Protein AF-A0A388NXQ0-F1 (afdb_monomer)

Foldseek 3Di:
DVVVVVVCVVCVVVVVLVVLLVLVVLLVVLQVLLVVLQVVVCVVPVASAQPPPLDFAQDQSSQVSSCVVRVQAREGTQQDFAPESRYKAKTFAWAAAPVQDTPGRFKIKIWHQTPSLKIKIKMAGADHQDRHGPDHRLAQEAFPPPVPDPDTDRDPSVPSHGMKIAMFHQFDPDPPTDRLRHSVLLRSCRGNNNAPPSDPPDGSRYQGNNGIHRDDDRPPDPPDPDDD

Radius of gyration: 18.79 Å; Cα contacts (8 Å, |Δi|>4): 469; chains: 1; bounding box: 68×41×39 Å

pLDDT: mean 74.46, std 18.29, range [26.94, 95.81]

Secondary structure (DSSP, 8-state):
-HHHHHHHHHHHHHHHHHHHHHHHHHHHHHHHHHHHHHHHHHHHHSSSS-TTT---BS-HHHHHHHHHH-TTSEEEETTSPP-STTEEEEEEE--B-TT--B--S-EEEEEEE-TTSEEEEEEEESS-SBSSTTPPPS--PPP---TT-S------TT--SEEEEEEEEPPP--TT--TTS-HHHHHHH-SHHHHT---SSS-TTS--GGG-BSSPPPSS----S---

Solvent-accessible surface area (backbone atoms only — not comparable to full-atom values): 12284 Å² total; per-residue (Å²): 114,72,69,60,55,56,55,48,64,67,44,49,66,56,53,54,52,54,49,38,44,50,31,43,49,46,11,52,48,40,44,53,48,54,50,51,26,46,52,51,48,22,73,75,69,77,33,47,37,17,96,86,76,66,47,54,36,76,36,57,60,35,20,56,55,37,30,74,69,37,73,90,37,47,49,30,27,4,83,42,47,13,85,32,31,48,27,33,2,28,26,19,32,47,16,16,42,97,85,58,46,80,69,46,24,28,26,40,32,34,13,15,18,14,86,62,56,35,25,37,38,40,40,37,22,75,50,47,48,16,75,45,77,90,50,66,56,45,58,41,69,36,80,76,84,56,96,83,59,100,74,77,81,76,77,53,92,86,59,54,46,47,61,35,24,34,70,45,63,42,40,56,90,50,102,88,43,65,61,75,28,37,54,68,50,36,45,66,36,19,13,15,48,68,67,65,63,61,62,92,82,83,63,78,53,54,71,52,33,58,56,22,29,84,52,86,75,75,84,74,79,72,74,72,95,76,86,133

Mean predicted aligned error: 10.76 Å

Nearest PDB structures (foldseek):
  3lx9-assembly1_B  TM=7.097E-01  e=4.920E+00  Homo sapiens
  7aju-assembly1_EK  TM=3.240E-01  e=2.300E+00  Saccharomyces cerevisiae S288C
  5c0w-assembly1_J  TM=3.240E-01  e=2.300E+00  Saccharomyces cerevisiae S288C
  8tie-assembly1_o  TM=4.515E-01  e=3.157E+00  Saccharomyces cerevisiae
  2qkd-assembly1_A  TM=4.408E-01  e=5.951E+00  Mus musculus

Sequence (228 aa):
MLVVGILASVAVPSFLGSRNNAYDKEAQNSINLAMKAALQSYQNQGDFSDASSAQCGDSSALAADLQKLEPNVDMVAAATASTSSRVVSVTAKQTWNSNNELLGCQAFFATALSSSGSCWVARFTVEGKFFNAGSTAPIVMAPALNTQNVAITTWTLLQANGAAFAQIRARSNAADADNTQSLAGTQAACNARNQSTGVVASSQYYAAPSEFYSSWRDASGAAGGAGN

Structure (mmCIF, N/CA/C/O backbone):
data_AF-A0A388NXQ0-F1
#
_entry.id   AF-A0A388NXQ0-F1
#
loop_
_atom_site.group_PDB
_atom_site.id
_atom_site.type_symbol
_atom_site.label_atom_id
_atom_site.label_alt_id
_atom_site.label_comp_id
_atom_site.label_asym_id
_atom_site.label_entity_id
_atom_site.label_seq_id
_atom_site.pdbx_PDB_ins_code
_atom_site.Cartn_x
_atom_site.Cartn_y
_atom_site.Cartn_z
_atom_site.occupancy
_atom_site.B_iso_or_equiv
_atom_site.auth_seq_id
_atom_site.auth_comp_id
_atom_site.auth_asym_id
_atom_site.auth_atom_id
_atom_site.pdbx_PDB_model_num
ATOM 1 N N . MET A 1 1 ? -47.876 -3.474 12.777 1.00 56.66 1 MET A N 1
ATOM 2 C CA . MET A 1 1 ? -46.712 -4.381 12.915 1.00 56.66 1 MET A CA 1
ATOM 3 C C . MET A 1 1 ? -46.348 -5.100 11.608 1.00 56.66 1 MET A C 1
ATOM 5 O O . MET A 1 1 ? -45.164 -5.207 11.338 1.00 56.66 1 MET A O 1
ATOM 9 N N . LEU A 1 2 ? -47.302 -5.494 10.744 1.00 59.91 2 LEU A N 1
ATOM 10 C CA . LEU A 1 2 ? -47.009 -6.151 9.449 1.00 59.91 2 LEU A CA 1
ATOM 11 C C . LEU A 1 2 ? -46.220 -5.268 8.452 1.00 59.91 2 LEU A C 1
ATOM 13 O O . LEU A 1 2 ? -45.226 -5.700 7.881 1.00 59.91 2 LEU A O 1
ATOM 17 N N . VAL A 1 3 ? -46.626 -4.003 8.288 1.00 60.06 3 VAL A N 1
ATOM 18 C CA . VAL A 1 3 ? -46.024 -3.069 7.310 1.00 60.06 3 VAL A CA 1
ATOM 19 C C . VAL A 1 3 ? -44.575 -2.699 7.664 1.00 60.06 3 VAL A C 1
ATOM 21 O O . VAL A 1 3 ? -43.727 -2.597 6.784 1.00 60.06 3 VAL A O 1
ATOM 24 N N . VAL A 1 4 ? -44.259 -2.571 8.957 1.00 68.25 4 VAL A N 1
ATOM 25 C CA . VAL A 1 4 ? -42.896 -2.266 9.433 1.00 68.25 4 VAL A CA 1
ATOM 26 C C . VAL A 1 4 ? -41.941 -3.441 9.182 1.00 68.25 4 VAL A C 1
ATOM 28 O O . VAL A 1 4 ? -40.793 -3.221 8.809 1.00 68.25 4 VAL A O 1
ATOM 31 N N . GLY A 1 5 ? -42.416 -4.687 9.309 1.00 64.88 5 GLY A N 1
ATOM 32 C CA . GLY A 1 5 ? -41.610 -5.882 9.027 1.00 64.88 5 GLY A CA 1
ATOM 33 C C . GLY A 1 5 ? -41.234 -6.037 7.548 1.00 64.88 5 GLY A C 1
ATOM 34 O O . GLY A 1 5 ? -40.112 -6.436 7.236 1.00 64.88 5 GLY A O 1
ATOM 35 N N . ILE A 1 6 ? -42.133 -5.663 6.630 1.00 67.88 6 ILE A N 1
ATOM 36 C CA . ILE A 1 6 ? -41.879 -5.706 5.178 1.00 67.88 6 ILE A CA 1
ATOM 37 C C . ILE A 1 6 ? -40.889 -4.603 4.764 1.00 67.88 6 ILE A C 1
ATOM 39 O O . ILE A 1 6 ? -39.972 -4.843 3.984 1.00 67.88 6 ILE A O 1
ATOM 43 N N . LEU A 1 7 ? -41.007 -3.404 5.341 1.00 61.75 7 LEU A N 1
ATOM 44 C CA . LEU A 1 7 ? -40.064 -2.309 5.081 1.00 61.75 7 LEU A CA 1
ATOM 45 C C . LEU A 1 7 ? -38.660 -2.610 5.630 1.00 61.75 7 LEU A C 1
ATOM 47 O O . LEU A 1 7 ? -37.665 -2.332 4.963 1.00 61.75 7 LEU A O 1
ATOM 51 N N . ALA A 1 8 ? -38.564 -3.230 6.811 1.00 61.69 8 ALA A N 1
ATOM 52 C CA . ALA A 1 8 ? -37.281 -3.633 7.383 1.00 61.69 8 ALA A CA 1
ATOM 53 C C . ALA A 1 8 ? -36.591 -4.728 6.549 1.00 61.69 8 ALA A C 1
ATOM 55 O O . ALA A 1 8 ? -35.383 -4.666 6.336 1.00 61.69 8 ALA A O 1
ATOM 56 N N . SER A 1 9 ? -37.340 -5.700 6.023 1.00 61.47 9 SER A N 1
ATOM 57 C CA . SER A 1 9 ? -36.764 -6.827 5.270 1.00 61.47 9 SER A CA 1
ATOM 58 C C . SER A 1 9 ? -36.176 -6.427 3.912 1.00 61.47 9 SER A C 1
ATOM 60 O O . SER A 1 9 ? -35.156 -6.987 3.516 1.00 61.47 9 SER A O 1
ATOM 62 N N . VAL A 1 10 ? -36.734 -5.420 3.233 1.00 63.00 10 VAL A N 1
ATOM 63 C CA . VAL A 1 10 ? -36.172 -4.896 1.969 1.00 63.00 10 VAL A CA 1
ATOM 64 C C . VAL A 1 10 ? -35.000 -3.936 2.215 1.00 63.00 10 VAL A C 1
ATOM 66 O O . VAL A 1 10 ? -34.064 -3.866 1.418 1.00 63.00 10 VAL A O 1
ATOM 69 N N . ALA A 1 11 ? -35.014 -3.205 3.332 1.00 60.31 11 ALA A N 1
ATOM 70 C CA . ALA A 1 11 ? -33.994 -2.200 3.614 1.00 60.31 11 ALA A CA 1
ATOM 71 C C . ALA A 1 11 ? -32.711 -2.777 4.248 1.00 60.31 11 ALA A C 1
ATOM 73 O O . ALA A 1 11 ? -31.629 -2.240 4.013 1.00 60.31 11 ALA A O 1
ATOM 74 N N . VAL A 1 12 ? -32.789 -3.876 5.013 1.00 61.62 12 VAL A N 1
ATOM 75 C CA . VAL A 1 12 ? -31.629 -4.480 5.709 1.00 61.62 12 VAL A CA 1
ATOM 76 C C . VAL A 1 12 ? -30.457 -4.824 4.773 1.00 61.62 12 VAL A C 1
ATOM 78 O O . VAL A 1 12 ? -29.331 -4.436 5.099 1.00 61.62 12 VAL A O 1
ATOM 81 N N . PRO A 1 13 ? -30.658 -5.462 3.601 1.00 61.12 13 PRO A N 1
ATOM 82 C CA . PRO A 1 13 ? -29.554 -5.729 2.675 1.00 61.12 13 PRO A CA 1
ATOM 83 C C . PRO A 1 13 ? -28.866 -4.446 2.185 1.00 61.12 13 PRO A C 1
ATOM 85 O O . PRO A 1 13 ? -27.639 -4.392 2.085 1.00 61.12 13 PRO A O 1
ATOM 88 N N . SER A 1 14 ? -29.645 -3.384 1.955 1.00 64.44 14 SER A N 1
ATOM 89 C CA . SER A 1 14 ? -29.135 -2.084 1.501 1.00 64.44 14 SER A CA 1
ATOM 90 C C . SER A 1 14 ? -28.318 -1.375 2.588 1.00 64.44 14 SER A C 1
ATOM 92 O O . SER A 1 14 ? -27.252 -0.826 2.306 1.00 64.44 14 SER A O 1
ATOM 94 N N . PHE A 1 15 ? -28.762 -1.439 3.849 1.00 63.34 15 PHE A N 1
ATOM 95 C CA . PHE A 1 15 ? -28.018 -0.885 4.985 1.00 63.34 15 PHE A CA 1
ATOM 96 C C . PHE A 1 15 ? -26.690 -1.609 5.225 1.00 63.34 15 PHE A C 1
ATOM 98 O O . PHE A 1 15 ? -25.679 -0.958 5.489 1.00 63.34 15 PHE A O 1
ATOM 105 N N . LEU A 1 16 ? -26.663 -2.940 5.097 1.00 69.56 16 LEU A N 1
ATOM 106 C CA . LEU A 1 16 ? -25.435 -3.725 5.253 1.00 69.56 16 LEU A CA 1
ATOM 107 C C . LEU A 1 16 ? -24.413 -3.414 4.151 1.00 69.56 16 LEU A C 1
ATOM 109 O O . LEU A 1 16 ? -23.237 -3.207 4.456 1.00 69.56 16 LEU A O 1
ATOM 113 N N . GLY A 1 17 ? -24.859 -3.296 2.897 1.00 72.56 17 GLY A N 1
ATOM 114 C CA . GLY A 1 17 ? -23.999 -2.880 1.786 1.00 72.56 17 GLY A CA 1
ATOM 115 C C . GLY A 1 17 ? -23.438 -1.467 1.974 1.00 72.56 17 GLY A C 1
ATOM 116 O O . GLY A 1 17 ? -22.229 -1.260 1.880 1.00 72.56 17 GLY A O 1
ATOM 117 N N . SER A 1 18 ? -24.292 -0.497 2.326 1.00 74.75 18 SER A N 1
ATOM 118 C CA . SER A 1 18 ? -23.862 0.885 2.585 1.00 74.75 18 SER A CA 1
ATOM 119 C C . SER A 1 18 ? -22.854 0.981 3.731 1.00 74.75 18 SER A C 1
ATOM 121 O O . SER A 1 18 ? -21.932 1.794 3.670 1.00 74.75 18 SER A O 1
ATOM 123 N N . ARG A 1 19 ? -23.017 0.165 4.776 1.00 77.62 19 ARG A N 1
ATOM 124 C CA . ARG A 1 19 ? -22.119 0.158 5.933 1.00 77.62 19 ARG A CA 1
ATOM 125 C C . ARG A 1 19 ? -20.738 -0.384 5.572 1.00 77.62 19 ARG A C 1
ATOM 127 O O . ARG A 1 19 ? -19.738 0.240 5.910 1.00 77.62 19 ARG A O 1
ATOM 134 N N . ASN A 1 20 ? -20.680 -1.495 4.842 1.00 81.44 20 ASN A N 1
ATOM 135 C CA . ASN A 1 20 ? -19.407 -2.071 4.407 1.00 81.44 20 ASN A CA 1
ATOM 136 C C . ASN A 1 20 ? -18.660 -1.126 3.455 1.00 81.44 20 ASN A C 1
ATOM 138 O O . ASN A 1 20 ? -17.461 -0.922 3.622 1.00 81.44 20 ASN A O 1
ATOM 142 N N . ASN A 1 21 ? -19.379 -0.453 2.551 1.00 82.00 21 ASN A N 1
ATOM 143 C CA . ASN A 1 21 ? -18.792 0.568 1.680 1.00 82.00 21 ASN A CA 1
ATOM 144 C C . ASN A 1 21 ? -18.223 1.757 2.472 1.00 82.00 21 ASN A C 1
ATOM 146 O O . ASN A 1 21 ? -17.191 2.306 2.094 1.00 82.00 21 ASN A O 1
ATOM 150 N N . ALA A 1 22 ? -18.878 2.167 3.562 1.00 82.75 22 ALA A N 1
ATOM 151 C CA . ALA A 1 22 ? -18.369 3.230 4.426 1.00 82.75 22 ALA A CA 1
ATOM 152 C C . ALA A 1 22 ? -17.075 2.808 5.142 1.00 82.75 22 ALA A C 1
ATOM 154 O O . ALA A 1 22 ? -16.114 3.575 5.153 1.00 82.75 22 ALA A O 1
ATOM 155 N N . TYR A 1 23 ? -17.015 1.578 5.665 1.00 87.00 23 TYR A N 1
ATOM 156 C CA . TYR A 1 23 ? -15.796 1.037 6.275 1.00 87.00 23 TYR A CA 1
ATOM 157 C C . TYR A 1 23 ? -14.645 0.906 5.277 1.00 87.00 23 TYR A C 1
ATOM 159 O O . TYR A 1 23 ? -13.486 1.125 5.628 1.00 87.00 23 TYR A O 1
ATOM 167 N N . ASP A 1 24 ? -14.934 0.530 4.033 1.00 87.06 24 ASP A N 1
ATOM 168 C CA . ASP A 1 24 ? -13.922 0.452 2.980 1.00 87.06 24 ASP A CA 1
ATOM 169 C C . ASP A 1 24 ? -13.383 1.845 2.628 1.00 87.06 24 ASP A C 1
ATOM 171 O O . ASP A 1 24 ? -12.171 2.035 2.546 1.00 87.06 24 ASP A O 1
ATOM 175 N N . LYS A 1 25 ? -14.259 2.851 2.513 1.00 88.88 25 LYS A N 1
ATOM 176 C CA . LYS A 1 25 ? -13.853 4.244 2.257 1.00 88.88 25 LYS A CA 1
ATOM 177 C C . LYS A 1 25 ? -13.020 4.836 3.388 1.00 88.88 25 LYS A C 1
ATOM 179 O O . LYS A 1 25 ? -12.114 5.621 3.124 1.00 88.88 25 LYS A O 1
ATOM 184 N N . GLU A 1 26 ? -13.296 4.454 4.631 1.00 90.44 26 GLU A N 1
ATOM 185 C CA . GLU A 1 26 ? -12.485 4.867 5.776 1.00 90.44 26 GLU A CA 1
ATOM 186 C C . GLU A 1 26 ? -11.045 4.340 5.666 1.00 90.44 26 GLU A C 1
ATOM 188 O O . GLU A 1 26 ? -10.101 5.120 5.797 1.00 90.44 26 GLU A O 1
ATOM 193 N N . ALA A 1 27 ? -10.873 3.051 5.349 1.00 90.69 27 ALA A N 1
ATOM 194 C CA . ALA A 1 27 ? -9.557 2.438 5.151 1.00 90.69 27 ALA A CA 1
ATOM 195 C C . ALA A 1 27 ? -8.825 2.999 3.915 1.00 90.69 27 ALA A C 1
ATOM 197 O O . ALA A 1 27 ? -7.620 3.226 3.941 1.00 90.69 27 ALA A O 1
ATOM 198 N N . GLN A 1 28 ? -9.540 3.290 2.827 1.00 91.50 28 GLN A N 1
ATOM 199 C CA . GLN A 1 28 ? -8.944 3.964 1.668 1.00 91.50 28 GLN A CA 1
ATOM 200 C C . GLN A 1 28 ? -8.478 5.383 2.020 1.00 91.50 28 GLN A C 1
ATOM 202 O O . GLN A 1 28 ? -7.419 5.825 1.575 1.00 91.50 28 GLN A O 1
ATOM 207 N N . ASN A 1 29 ? -9.249 6.111 2.835 1.00 92.94 29 ASN A N 1
ATOM 208 C CA . ASN A 1 29 ? -8.888 7.457 3.262 1.00 92.94 29 ASN A CA 1
ATOM 209 C C . ASN A 1 29 ? -7.645 7.468 4.162 1.00 92.94 29 ASN A C 1
ATOM 211 O O . ASN A 1 29 ? -6.776 8.312 3.960 1.00 92.94 29 ASN A O 1
ATOM 215 N N . SER A 1 30 ? -7.520 6.533 5.107 1.00 93.88 30 SER A N 1
ATOM 216 C CA . SER A 1 30 ? -6.317 6.436 5.946 1.00 93.88 30 SER A CA 1
ATOM 217 C C . SER A 1 30 ? -5.067 6.122 5.122 1.00 93.88 30 SER A C 1
ATOM 219 O O . SER A 1 30 ? -4.029 6.753 5.320 1.00 93.88 30 SER A O 1
ATOM 221 N N . ILE A 1 31 ? -5.182 5.241 4.124 1.00 93.81 31 ILE A N 1
ATOM 222 C CA . ILE A 1 31 ? -4.099 4.973 3.174 1.00 93.81 31 ILE A CA 1
ATOM 223 C C . ILE A 1 31 ? -3.746 6.234 2.370 1.00 93.81 31 ILE A C 1
ATOM 225 O O . ILE A 1 31 ? -2.568 6.542 2.210 1.00 93.81 31 ILE A O 1
ATOM 229 N N . ASN A 1 32 ? -4.732 7.007 1.901 1.00 93.56 32 ASN A N 1
ATOM 230 C CA . ASN A 1 32 ? -4.464 8.262 1.189 1.00 93.56 32 ASN A CA 1
ATOM 231 C C . ASN A 1 32 ? -3.725 9.286 2.071 1.00 93.56 32 ASN A C 1
ATOM 233 O O . ASN A 1 32 ? -2.872 10.014 1.565 1.00 93.56 32 ASN A O 1
ATOM 237 N N . LEU A 1 33 ? -4.029 9.351 3.373 1.00 94.31 33 LEU A N 1
ATOM 238 C CA . LEU A 1 33 ? -3.282 10.186 4.323 1.00 94.31 33 LEU A CA 1
ATOM 239 C C . LEU A 1 33 ? -1.835 9.695 4.464 1.00 94.31 33 LEU A C 1
ATOM 241 O O . LEU A 1 33 ? -0.910 10.490 4.320 1.00 94.31 33 LEU A O 1
ATOM 245 N N . ALA A 1 34 ? -1.623 8.384 4.612 1.00 93.94 34 ALA A N 1
ATOM 246 C CA . ALA A 1 34 ? -0.280 7.803 4.642 1.00 93.94 34 ALA A CA 1
ATOM 247 C C . ALA A 1 34 ? 0.522 8.083 3.362 1.00 93.94 34 ALA A C 1
ATOM 249 O O . ALA A 1 34 ? 1.706 8.405 3.425 1.00 93.94 34 ALA A O 1
ATOM 250 N N . MET A 1 35 ? -0.123 8.034 2.195 1.00 92.19 35 MET A N 1
ATOM 251 C CA . MET A 1 35 ? 0.515 8.389 0.927 1.00 92.19 35 MET A CA 1
ATOM 252 C C . MET A 1 35 ? 0.897 9.869 0.857 1.00 92.19 35 MET A C 1
ATOM 254 O O . MET A 1 35 ? 1.963 10.195 0.340 1.00 92.19 35 MET A O 1
ATOM 258 N N . LYS A 1 36 ? 0.068 10.776 1.388 1.00 93.44 36 LYS A N 1
ATOM 259 C CA . LYS A 1 36 ? 0.415 12.204 1.470 1.00 93.44 36 LYS A CA 1
ATOM 260 C C . LYS A 1 36 ? 1.622 12.434 2.377 1.00 93.44 36 LYS A C 1
ATOM 262 O O . LYS A 1 36 ? 2.531 13.151 1.966 1.00 93.44 36 LYS A O 1
ATOM 267 N N . ALA A 1 37 ? 1.670 11.782 3.542 1.00 93.12 37 ALA A N 1
ATOM 268 C CA . ALA A 1 37 ? 2.837 11.814 4.426 1.00 93.12 37 ALA A CA 1
ATOM 269 C C . ALA A 1 37 ? 4.098 11.312 3.710 1.00 93.12 37 ALA A C 1
ATOM 271 O O . ALA A 1 37 ? 5.144 11.955 3.752 1.00 93.12 37 ALA A O 1
ATOM 272 N N . ALA A 1 38 ? 3.993 10.187 2.998 1.00 91.50 38 ALA A N 1
ATOM 273 C CA . ALA A 1 38 ? 5.113 9.618 2.257 1.00 91.50 38 ALA A CA 1
ATOM 274 C C . ALA A 1 38 ? 5.611 10.556 1.149 1.00 91.50 38 ALA A C 1
ATOM 276 O O . ALA A 1 38 ? 6.815 10.730 0.991 1.00 91.50 38 ALA A O 1
ATOM 277 N N . LEU A 1 39 ? 4.707 11.212 0.417 1.00 90.94 39 LEU A N 1
ATOM 278 C CA . LEU A 1 39 ? 5.067 12.206 -0.598 1.00 90.94 39 LEU A CA 1
ATOM 279 C C . LEU A 1 39 ? 5.732 13.450 -0.000 1.00 90.94 39 LEU A C 1
ATOM 281 O O . LEU A 1 39 ? 6.622 14.019 -0.627 1.00 90.94 39 LEU A O 1
ATOM 285 N N . GLN A 1 40 ? 5.318 13.880 1.191 1.00 91.62 40 GLN A N 1
ATOM 286 C CA . GLN A 1 40 ? 6.001 14.957 1.910 1.00 91.62 40 GLN A CA 1
ATOM 287 C C . GLN A 1 40 ? 7.406 14.525 2.342 1.00 91.62 40 GLN A C 1
ATOM 289 O O . GLN A 1 40 ? 8.357 15.275 2.139 1.00 91.62 40 GLN A O 1
ATOM 294 N N . SER A 1 41 ? 7.559 13.303 2.864 1.00 89.62 41 SER A N 1
ATOM 295 C CA . SER A 1 41 ? 8.875 12.733 3.182 1.00 89.62 41 SER A CA 1
ATOM 296 C C . SER A 1 41 ? 9.783 12.692 1.946 1.00 89.62 41 SER A C 1
ATOM 298 O O . SER A 1 41 ? 10.919 13.161 1.997 1.00 89.62 41 SER A O 1
ATOM 300 N N . TYR A 1 42 ? 9.240 12.256 0.805 1.00 90.00 42 TYR A N 1
ATOM 301 C CA . TYR A 1 42 ? 9.950 12.233 -0.472 1.00 90.00 42 TYR A CA 1
ATOM 302 C C . TYR A 1 42 ? 10.404 13.625 -0.920 1.00 90.00 42 TYR A C 1
ATOM 304 O O . TYR A 1 42 ? 11.530 13.789 -1.372 1.00 90.00 42 TYR A O 1
ATOM 312 N N . GLN A 1 43 ? 9.565 14.653 -0.773 1.00 89.69 43 GLN A N 1
ATOM 313 C CA . GLN A 1 43 ? 9.955 16.029 -1.109 1.00 89.69 43 GLN A CA 1
ATOM 314 C C . GLN A 1 43 ? 11.088 16.558 -0.222 1.00 89.69 43 GLN A C 1
ATOM 316 O O . GLN A 1 43 ? 11.881 17.378 -0.679 1.00 89.69 43 GLN A O 1
ATOM 321 N N . ASN A 1 44 ? 11.177 16.085 1.022 1.00 87.81 44 ASN A N 1
ATOM 322 C CA . ASN A 1 44 ? 12.209 16.517 1.959 1.00 87.81 44 ASN A CA 1
ATOM 32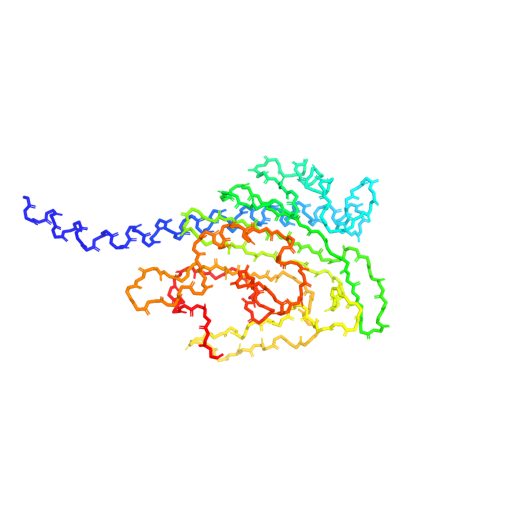3 C C . ASN A 1 44 ? 13.556 15.814 1.728 1.00 87.81 44 ASN A C 1
ATOM 325 O O . ASN A 1 44 ? 14.595 16.418 1.979 1.00 87.81 44 ASN A O 1
ATOM 329 N N . GLN A 1 45 ? 13.544 14.554 1.283 1.00 87.75 45 GLN A N 1
ATOM 330 C CA . GLN A 1 45 ? 14.740 13.698 1.249 1.00 87.75 45 GLN A CA 1
ATOM 331 C C . GLN A 1 45 ? 15.171 13.277 -0.163 1.00 87.75 45 GLN A C 1
ATOM 333 O O . GLN A 1 45 ? 16.326 12.923 -0.376 1.00 87.75 45 GLN A O 1
ATOM 338 N N . GLY A 1 46 ? 14.263 13.335 -1.139 1.00 86.44 46 GLY A N 1
ATOM 339 C CA . GLY A 1 46 ? 14.473 12.843 -2.502 1.00 86.44 46 GLY A CA 1
ATOM 340 C C . GLY A 1 46 ? 14.226 11.340 -2.681 1.00 86.44 46 GLY A C 1
ATOM 341 O O . GLY A 1 46 ? 14.361 10.845 -3.798 1.00 86.44 46 GLY A O 1
ATOM 342 N N . ASP A 1 47 ? 13.858 10.617 -1.618 1.00 90.00 47 ASP A N 1
ATOM 343 C CA . ASP A 1 47 ? 13.461 9.208 -1.655 1.00 90.00 47 ASP A CA 1
ATOM 344 C C . ASP A 1 47 ? 12.467 8.850 -0.523 1.00 90.00 47 ASP A C 1
ATOM 346 O O . ASP A 1 47 ? 12.083 9.695 0.286 1.00 90.00 47 ASP A O 1
ATOM 350 N N . PHE A 1 48 ? 11.997 7.596 -0.482 1.00 89.69 48 PHE A N 1
ATOM 351 C CA . PHE A 1 48 ? 11.111 7.079 0.576 1.00 89.69 48 PHE A CA 1
ATOM 352 C C . PHE A 1 48 ? 11.855 6.406 1.739 1.00 89.69 48 PHE A C 1
ATOM 354 O O . PHE A 1 48 ? 11.244 5.637 2.486 1.00 89.69 48 PHE A O 1
ATOM 361 N N . SER A 1 49 ? 13.163 6.610 1.872 1.00 90.19 49 SER A N 1
ATOM 362 C CA . SER A 1 49 ? 13.930 6.001 2.958 1.00 90.19 49 SER A CA 1
ATOM 363 C C . SER A 1 49 ? 13.538 6.585 4.324 1.00 90.19 49 SER A C 1
ATOM 365 O O . SER A 1 49 ? 12.926 7.656 4.414 1.00 90.19 49 SER A O 1
ATOM 367 N N . ASP A 1 50 ? 13.840 5.873 5.414 1.00 86.56 50 ASP A N 1
ATOM 368 C CA . ASP A 1 50 ? 13.729 6.497 6.737 1.00 86.56 50 ASP A CA 1
ATOM 369 C C . ASP A 1 50 ? 14.810 7.562 6.944 1.00 86.56 50 ASP A C 1
ATOM 371 O O . ASP A 1 50 ? 15.952 7.400 6.509 1.00 86.56 50 ASP A O 1
ATOM 375 N N . ALA A 1 51 ? 14.465 8.625 7.674 1.00 82.19 51 ALA A N 1
ATOM 376 C CA . ALA A 1 51 ? 15.318 9.805 7.780 1.00 82.19 51 ALA A CA 1
ATOM 377 C C . ALA A 1 51 ? 16.575 9.594 8.629 1.00 82.19 51 ALA A C 1
ATOM 379 O O . ALA A 1 51 ? 17.463 10.447 8.660 1.00 82.19 51 ALA A O 1
ATOM 380 N N . SER A 1 52 ? 16.652 8.474 9.349 1.00 82.38 52 SER A N 1
ATOM 381 C CA . SER A 1 52 ? 17.724 8.205 10.306 1.00 82.38 52 SER A CA 1
ATOM 382 C C . SER A 1 52 ? 18.852 7.348 9.738 1.00 82.38 52 SER A C 1
ATOM 384 O O . SER A 1 52 ? 20.014 7.558 10.079 1.00 82.38 52 SER A O 1
ATOM 386 N N . SER A 1 53 ? 18.518 6.382 8.885 1.00 81.06 53 SER A N 1
ATOM 387 C CA . SER A 1 53 ? 19.439 5.353 8.401 1.00 81.06 53 SER A CA 1
ATOM 388 C C . SER A 1 53 ? 19.434 5.202 6.882 1.00 81.06 53 SER A C 1
ATOM 390 O O . SER A 1 53 ? 20.215 4.410 6.355 1.00 81.06 53 SER A O 1
ATOM 392 N N . ALA A 1 54 ? 18.581 5.960 6.182 1.00 82.00 54 ALA A N 1
ATOM 393 C CA . ALA A 1 54 ? 18.370 5.857 4.743 1.00 82.00 54 ALA A CA 1
ATOM 394 C C . ALA A 1 54 ? 18.057 4.414 4.288 1.00 82.00 54 ALA A C 1
ATOM 396 O O . ALA A 1 54 ? 18.411 3.992 3.184 1.00 82.00 54 ALA A O 1
ATOM 397 N N . GLN A 1 55 ? 17.402 3.625 5.149 1.00 82.00 55 GLN A N 1
ATOM 398 C CA . GLN A 1 55 ? 17.093 2.227 4.879 1.00 82.00 55 GLN A CA 1
ATOM 399 C C . GLN A 1 55 ? 15.703 2.088 4.234 1.00 82.00 55 GLN A C 1
ATOM 401 O O . GLN A 1 55 ? 14.728 2.721 4.641 1.00 82.00 55 GLN A O 1
ATOM 406 N N . CYS A 1 56 ? 15.587 1.200 3.239 1.00 83.75 56 CYS A N 1
ATOM 407 C CA . CYS A 1 56 ? 14.292 0.736 2.732 1.00 83.75 56 CYS A CA 1
ATOM 408 C C . CYS A 1 56 ? 13.913 -0.627 3.341 1.00 83.75 56 CYS A C 1
ATOM 410 O O . CYS A 1 56 ? 14.758 -1.414 3.768 1.00 83.75 56 CYS A O 1
ATOM 412 N N . GLY A 1 57 ? 12.628 -0.961 3.286 1.00 82.00 57 GLY A N 1
ATOM 413 C CA . GLY A 1 57 ? 12.072 -2.249 3.682 1.00 82.00 57 GLY A CA 1
ATOM 414 C C . GLY A 1 57 ? 11.342 -2.171 5.015 1.00 82.00 57 GLY A C 1
ATOM 415 O O . GLY A 1 57 ? 10.555 -1.252 5.252 1.00 82.00 57 GLY A O 1
ATOM 416 N N . ASP A 1 58 ? 11.573 -3.154 5.880 1.00 77.50 58 ASP A N 1
ATOM 417 C CA . ASP A 1 58 ? 10.890 -3.275 7.172 1.00 77.50 58 ASP A CA 1
ATOM 418 C C . ASP A 1 58 ? 11.521 -2.357 8.232 1.00 77.50 58 ASP A C 1
ATOM 420 O O . ASP A 1 58 ? 11.950 -2.806 9.293 1.00 77.50 58 ASP A O 1
ATOM 424 N N . SER A 1 59 ? 11.609 -1.062 7.929 1.00 80.31 59 SER A N 1
ATOM 425 C CA . SER A 1 59 ? 12.124 -0.045 8.846 1.00 80.31 59 SER A CA 1
ATOM 426 C C . SER A 1 59 ? 11.008 0.449 9.769 1.00 80.31 59 SER A C 1
ATOM 428 O O . SER A 1 59 ? 9.988 0.968 9.311 1.00 80.31 59 SER A O 1
ATOM 430 N N . SER A 1 60 ? 11.190 0.304 11.085 1.00 85.94 60 SER A N 1
ATOM 431 C CA . SER A 1 60 ? 10.299 0.912 12.083 1.00 85.94 60 SER A CA 1
ATOM 432 C C . SER A 1 60 ? 10.483 2.429 12.182 1.00 85.94 60 SER A C 1
ATOM 434 O O . SER A 1 60 ? 9.545 3.128 12.565 1.00 85.94 60 SER A O 1
ATOM 436 N N . ALA A 1 61 ? 11.659 2.940 11.801 1.00 89.56 61 ALA A N 1
ATOM 437 C CA . ALA A 1 61 ? 11.948 4.369 11.769 1.00 89.56 61 ALA A CA 1
ATOM 438 C C . ALA A 1 61 ? 11.098 5.085 10.711 1.00 89.56 61 ALA A C 1
ATOM 440 O O . ALA A 1 61 ? 10.532 6.134 11.007 1.00 89.56 61 ALA A O 1
ATOM 441 N N . LEU A 1 62 ? 10.890 4.464 9.540 1.00 89.69 62 LEU A N 1
ATOM 442 C CA . LEU A 1 62 ? 10.014 5.014 8.499 1.00 89.69 62 LEU A CA 1
ATOM 443 C C . LEU A 1 62 ? 8.594 5.255 9.027 1.00 89.69 62 LEU A C 1
ATOM 445 O O . LEU A 1 62 ? 8.037 6.332 8.838 1.00 89.69 62 LEU A O 1
ATOM 449 N N . ALA A 1 63 ? 8.009 4.273 9.719 1.00 91.44 63 ALA A N 1
ATOM 450 C CA . ALA A 1 63 ? 6.674 4.424 10.297 1.00 91.44 63 ALA A CA 1
ATOM 451 C C . ALA A 1 63 ? 6.625 5.578 11.315 1.00 91.44 63 ALA A C 1
ATOM 453 O O . ALA A 1 63 ? 5.702 6.387 11.277 1.00 91.44 63 ALA A O 1
ATOM 454 N N . ALA A 1 64 ? 7.645 5.706 12.170 1.00 91.81 64 ALA A N 1
ATOM 455 C CA . ALA A 1 64 ? 7.736 6.794 13.142 1.00 91.81 64 ALA A CA 1
ATOM 456 C C . ALA A 1 64 ? 7.902 8.177 12.487 1.00 91.81 64 ALA A C 1
ATOM 458 O O . ALA A 1 64 ? 7.353 9.160 12.984 1.00 91.81 64 ALA A O 1
ATOM 459 N N . ASP A 1 65 ? 8.636 8.274 11.379 1.00 91.12 65 ASP A N 1
ATOM 460 C CA . ASP A 1 65 ? 8.808 9.530 10.647 1.00 91.12 65 ASP A CA 1
ATOM 461 C C . ASP A 1 65 ? 7.516 9.953 9.943 1.00 91.12 65 ASP A C 1
ATOM 463 O O . ASP A 1 65 ? 7.114 11.113 10.039 1.00 91.12 65 ASP A O 1
ATOM 467 N N . LEU A 1 66 ? 6.801 9.006 9.332 1.00 92.00 66 LEU A N 1
ATOM 468 C CA . LEU A 1 66 ? 5.489 9.271 8.740 1.00 92.00 66 LEU A CA 1
ATOM 469 C C . LEU A 1 66 ? 4.436 9.628 9.796 1.00 92.00 66 LEU A C 1
ATOM 471 O O . LEU A 1 66 ? 3.603 10.498 9.546 1.00 92.00 66 LEU A O 1
ATOM 475 N N . GLN A 1 67 ? 4.510 9.035 10.991 1.00 94.38 67 GLN A N 1
ATOM 476 C CA . GLN A 1 67 ? 3.627 9.369 12.113 1.00 94.38 67 GLN A CA 1
ATOM 477 C C . GLN A 1 67 ? 3.751 10.840 12.542 1.00 94.38 67 GLN A C 1
ATOM 479 O O . GLN A 1 67 ? 2.765 11.449 12.955 1.00 94.38 67 GLN A O 1
ATOM 484 N N . LYS A 1 68 ? 4.953 11.428 12.451 1.00 92.25 68 LYS A N 1
ATOM 485 C CA . LYS A 1 68 ? 5.172 12.851 12.771 1.00 92.25 68 LYS A CA 1
ATOM 486 C C . LYS A 1 68 ? 4.510 13.776 11.748 1.00 92.25 68 LYS A C 1
ATOM 488 O O . LYS A 1 68 ? 4.108 14.877 12.111 1.00 92.25 68 LYS A O 1
ATOM 493 N N . LEU A 1 69 ? 4.429 13.343 10.489 1.00 92.44 69 LEU A N 1
ATOM 494 C CA . LEU A 1 69 ? 3.822 14.109 9.399 1.00 92.44 69 LEU A CA 1
ATOM 495 C C . LEU A 1 69 ? 2.292 13.996 9.409 1.00 92.44 69 LEU A C 1
ATOM 497 O O . LEU A 1 69 ? 1.609 14.996 9.215 1.00 92.44 69 LEU A O 1
ATOM 501 N N . GLU A 1 70 ? 1.753 12.805 9.678 1.00 93.81 70 GLU A N 1
ATOM 502 C CA . GLU A 1 70 ? 0.308 12.556 9.737 1.00 93.81 70 GLU A CA 1
ATOM 503 C C . GLU A 1 70 ? -0.086 11.835 11.037 1.00 93.81 70 GLU A C 1
ATOM 505 O O . GLU A 1 70 ? -0.181 10.607 11.065 1.00 93.81 70 GLU A O 1
ATOM 510 N N . PRO A 1 71 ? -0.383 12.579 12.120 1.00 92.06 71 PRO A N 1
ATOM 511 C CA . PRO A 1 71 ? -0.721 11.997 13.419 1.00 92.06 71 PRO A CA 1
ATOM 512 C C . PRO A 1 71 ? -2.155 11.445 13.501 1.00 92.06 71 PRO A C 1
ATOM 514 O O . PRO A 1 71 ? -2.536 10.866 14.513 1.00 92.06 71 PRO A O 1
ATOM 517 N N . ASN A 1 72 ? -2.977 11.655 12.468 1.00 90.62 72 ASN A N 1
ATOM 518 C CA . ASN A 1 72 ? -4.392 11.263 12.458 1.00 90.62 72 ASN A CA 1
ATOM 519 C C . ASN A 1 72 ? -4.620 9.763 12.198 1.00 90.62 72 ASN A C 1
ATOM 521 O O . ASN A 1 72 ? -5.745 9.276 12.347 1.00 90.62 72 ASN A O 1
ATOM 525 N N . VAL A 1 73 ? -3.580 9.050 11.771 1.00 93.81 73 VAL A N 1
ATOM 526 C CA . VAL A 1 73 ? -3.572 7.607 11.516 1.00 93.81 73 VAL A CA 1
ATOM 527 C C . VAL A 1 73 ? -2.368 6.996 12.223 1.00 93.81 73 VAL A C 1
ATOM 529 O O . VAL A 1 73 ? -1.363 7.675 12.406 1.00 93.81 73 VAL A O 1
ATOM 532 N N . ASP A 1 74 ? -2.466 5.732 12.619 1.00 95.38 74 ASP A N 1
ATOM 533 C CA . ASP A 1 74 ? -1.395 5.025 13.316 1.00 95.38 74 ASP A CA 1
ATOM 534 C C . ASP A 1 74 ? -0.550 4.251 12.300 1.00 95.38 74 ASP A C 1
ATOM 536 O O . ASP A 1 74 ? -0.968 3.221 11.769 1.00 95.38 74 ASP A O 1
ATOM 540 N N . MET A 1 75 ? 0.648 4.745 12.017 1.00 94.50 75 MET A N 1
ATOM 541 C CA . MET A 1 75 ? 1.609 4.111 11.124 1.00 94.50 75 MET A CA 1
ATOM 542 C C . MET A 1 75 ? 2.337 2.991 11.859 1.00 94.50 75 MET A C 1
ATOM 544 O O . MET A 1 75 ? 2.957 3.200 12.903 1.00 94.50 75 MET A O 1
ATOM 548 N N . VAL A 1 76 ? 2.318 1.792 11.286 1.00 95.12 76 VAL A N 1
ATOM 549 C CA . VAL A 1 76 ? 3.050 0.638 11.816 1.00 95.12 76 VAL A CA 1
ATOM 550 C C . VAL A 1 76 ? 4.057 0.120 10.802 1.00 95.12 76 VAL A C 1
ATOM 552 O O . VAL A 1 76 ? 3.897 0.268 9.590 1.00 95.12 76 VAL A O 1
ATOM 555 N N . ALA A 1 77 ? 5.122 -0.496 11.310 1.00 93.12 77 ALA A N 1
ATOM 556 C CA . ALA A 1 77 ? 6.167 -1.068 10.477 1.00 93.12 77 ALA A CA 1
ATOM 557 C C . ALA A 1 77 ? 5.623 -2.170 9.552 1.00 93.12 77 ALA A C 1
ATOM 559 O O . ALA A 1 77 ? 4.633 -2.840 9.847 1.00 93.12 77 ALA A O 1
ATOM 560 N N . ALA A 1 78 ? 6.336 -2.401 8.456 1.00 89.88 78 ALA A N 1
ATOM 561 C CA . ALA A 1 78 ? 5.940 -3.285 7.367 1.00 89.88 78 ALA A CA 1
ATOM 562 C C . ALA A 1 78 ? 5.571 -4.722 7.772 1.00 89.88 78 ALA A C 1
ATOM 564 O O . ALA A 1 78 ? 4.696 -5.320 7.150 1.00 89.88 78 ALA A O 1
ATOM 565 N N . ALA A 1 79 ? 6.241 -5.288 8.781 1.00 89.25 79 ALA A N 1
ATOM 566 C CA . ALA A 1 79 ? 5.985 -6.647 9.266 1.00 89.25 79 ALA A CA 1
ATOM 567 C C . ALA A 1 79 ? 4.748 -6.738 10.177 1.00 89.25 79 ALA A C 1
ATOM 569 O O . ALA A 1 79 ? 4.240 -7.831 10.424 1.00 89.25 79 ALA A O 1
ATOM 570 N N . THR A 1 80 ? 4.262 -5.602 10.677 1.00 92.25 80 THR A N 1
ATOM 571 C CA . THR A 1 80 ? 3.086 -5.527 11.539 1.00 92.25 80 THR A CA 1
ATOM 572 C C . THR A 1 80 ? 1.840 -5.418 10.674 1.00 92.25 80 THR A C 1
ATOM 574 O O . THR A 1 80 ? 1.737 -4.526 9.831 1.00 92.25 80 THR A O 1
ATOM 577 N N . ALA A 1 81 ? 0.887 -6.324 10.883 1.00 91.62 81 ALA A N 1
ATOM 578 C CA . ALA A 1 81 ? -0.400 -6.270 10.207 1.00 91.62 81 ALA A CA 1
ATOM 579 C C . ALA A 1 81 ? -1.250 -5.094 10.687 1.00 91.62 81 ALA A C 1
ATOM 581 O O . ALA A 1 81 ? -1.289 -4.771 11.875 1.00 91.62 81 ALA A O 1
ATOM 582 N N . SER A 1 82 ? -1.962 -4.485 9.744 1.00 92.81 82 SER A N 1
ATOM 583 C CA . SER A 1 82 ? -3.050 -3.570 10.035 1.00 92.81 82 SER A CA 1
ATOM 584 C C . SER A 1 82 ? -4.187 -4.330 10.711 1.00 92.81 82 SER A C 1
ATOM 586 O O . SER A 1 82 ? -4.687 -5.331 10.198 1.00 92.81 82 SER A O 1
ATOM 588 N N . THR A 1 83 ? -4.605 -3.838 11.872 1.00 92.38 83 TH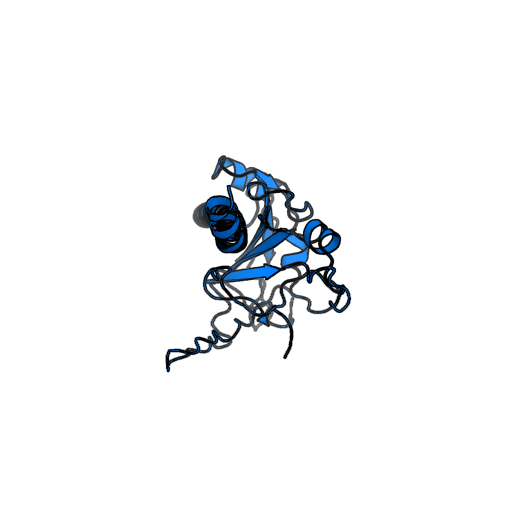R A N 1
ATOM 589 C CA . THR A 1 83 ? -5.693 -4.421 12.667 1.00 92.38 83 THR A CA 1
ATOM 590 C C . THR A 1 83 ? -6.993 -3.621 12.572 1.00 92.38 83 THR A C 1
ATOM 592 O O . THR A 1 83 ? -8.020 -4.064 13.081 1.00 92.38 83 THR A O 1
ATOM 595 N N . SER A 1 84 ? -6.964 -2.442 11.944 1.00 92.56 84 SER A N 1
ATOM 596 C CA . SER A 1 84 ? -8.084 -1.500 11.879 1.00 92.56 84 SER A CA 1
ATOM 597 C C . SER A 1 84 ? -7.907 -0.511 10.725 1.00 92.56 84 SER A C 1
ATOM 599 O O . SER A 1 84 ? -6.790 -0.297 10.254 1.00 92.56 84 SER A O 1
ATOM 601 N N . SER A 1 85 ? -8.992 0.169 10.340 1.00 91.00 85 SER A N 1
ATOM 602 C CA . SER A 1 85 ? -9.014 1.189 9.283 1.00 91.00 85 SER A CA 1
ATOM 603 C C . SER A 1 85 ? -8.018 2.318 9.534 1.00 91.00 85 SER A C 1
ATOM 605 O O . SER A 1 85 ? -7.544 2.926 8.582 1.00 91.00 85 SER A O 1
ATOM 607 N N . ARG A 1 86 ? -7.690 2.607 10.798 1.00 93.31 86 ARG A N 1
ATOM 608 C CA . ARG A 1 86 ? -6.766 3.681 11.191 1.00 93.31 86 ARG A CA 1
ATOM 609 C C . ARG A 1 86 ? -5.319 3.239 11.364 1.00 93.31 86 ARG A C 1
ATOM 611 O O . ARG A 1 86 ? -4.456 4.105 11.424 1.00 93.31 86 ARG A O 1
ATOM 618 N N . VAL A 1 87 ? -5.062 1.935 11.439 1.00 94.69 87 VAL A N 1
ATOM 619 C CA . VAL A 1 87 ? -3.711 1.389 11.585 1.00 94.69 87 VAL A CA 1
ATOM 620 C C . VAL A 1 87 ? -3.191 1.076 10.191 1.00 94.69 87 VAL A C 1
ATOM 622 O O . VAL A 1 87 ? -3.678 0.146 9.555 1.00 94.69 87 VAL A O 1
ATOM 625 N N . VAL A 1 88 ? -2.226 1.839 9.691 1.00 95.81 88 VAL A N 1
ATOM 626 C CA . VAL A 1 88 ? -1.694 1.677 8.335 1.00 95.81 88 VAL A CA 1
ATOM 627 C C . VAL A 1 88 ? -0.305 1.064 8.414 1.00 95.81 88 VAL A C 1
ATOM 629 O O . VAL A 1 88 ? 0.622 1.656 8.961 1.00 95.81 88 VAL A O 1
ATOM 632 N N . SER A 1 89 ? -0.144 -0.134 7.859 1.00 94.69 89 SER A N 1
ATOM 633 C CA . SER A 1 89 ? 1.174 -0.755 7.723 1.00 94.69 89 SER A CA 1
ATOM 634 C C . SER A 1 89 ? 1.865 -0.196 6.490 1.00 94.69 89 SER A C 1
ATOM 636 O O . SER A 1 89 ? 1.261 -0.172 5.413 1.00 94.69 89 SER A O 1
ATOM 638 N N . VAL A 1 90 ? 3.109 0.261 6.649 1.00 94.31 90 VAL A N 1
ATOM 639 C CA . VAL A 1 90 ? 3.859 0.987 5.616 1.00 94.31 90 VAL A CA 1
ATOM 640 C C . VAL A 1 90 ? 5.239 0.384 5.362 1.00 94.31 90 VAL A C 1
ATOM 642 O O . VAL A 1 90 ? 5.884 -0.147 6.266 1.00 94.31 90 VAL A O 1
ATOM 645 N N . THR A 1 91 ? 5.716 0.470 4.120 1.00 92.62 91 THR A N 1
ATOM 646 C CA . THR A 1 91 ? 7.102 0.136 3.765 1.00 92.62 91 THR A CA 1
ATOM 647 C C . THR A 1 91 ? 7.566 0.925 2.552 1.00 92.62 91 THR A C 1
ATOM 649 O O . THR A 1 91 ? 6.769 1.258 1.676 1.00 92.62 91 THR A O 1
ATOM 652 N N . ALA A 1 92 ? 8.869 1.169 2.475 1.00 91.12 92 ALA A N 1
ATOM 653 C CA . ALA A 1 92 ? 9.528 1.624 1.263 1.00 91.12 92 ALA A CA 1
ATOM 654 C C . ALA A 1 92 ? 10.328 0.478 0.642 1.00 91.12 92 ALA A C 1
ATOM 656 O O . ALA A 1 92 ? 10.837 -0.383 1.357 1.00 91.12 92 ALA A O 1
ATOM 657 N N . LYS A 1 93 ? 10.485 0.451 -0.679 1.00 87.38 93 LYS A N 1
ATOM 658 C CA . LYS A 1 93 ? 11.307 -0.546 -1.372 1.00 87.38 93 LYS A CA 1
ATOM 659 C C . LYS A 1 93 ? 12.263 0.102 -2.346 1.00 87.38 93 LYS A C 1
ATOM 661 O O . LYS A 1 93 ? 11.967 1.132 -2.952 1.00 87.38 93 LYS A O 1
ATOM 666 N N . GLN A 1 94 ? 13.400 -0.566 -2.488 1.00 87.50 94 GLN A N 1
ATOM 667 C CA . GLN A 1 94 ? 14.353 -0.264 -3.533 1.00 87.50 94 GLN A CA 1
ATOM 668 C C . GLN A 1 94 ? 13.761 -0.601 -4.894 1.00 87.50 94 GLN A C 1
ATOM 670 O O . GLN A 1 94 ? 12.990 -1.559 -5.017 1.00 87.50 94 GLN A O 1
ATOM 675 N N . THR A 1 95 ? 14.132 0.171 -5.908 1.00 84.62 95 THR A N 1
ATOM 676 C CA . THR A 1 95 ? 13.772 -0.143 -7.286 1.00 84.62 95 THR A CA 1
ATOM 677 C C . THR A 1 95 ? 14.992 -0.214 -8.194 1.00 84.62 95 THR A C 1
ATOM 679 O O . THR A 1 95 ? 16.043 0.368 -7.921 1.00 84.62 95 THR A O 1
ATOM 682 N N . TRP A 1 96 ? 14.838 -0.964 -9.283 1.00 83.94 96 TRP A N 1
ATOM 683 C CA . TRP A 1 96 ? 15.844 -1.154 -10.321 1.00 83.94 96 TRP A CA 1
ATOM 684 C C . TRP A 1 96 ? 15.288 -0.784 -11.690 1.00 83.94 96 TRP A C 1
ATOM 686 O O . TRP A 1 96 ? 14.105 -1.010 -11.975 1.00 83.94 96 TRP A O 1
ATOM 696 N N . ASN A 1 97 ? 16.142 -0.246 -12.559 1.00 79.19 97 ASN A N 1
ATOM 697 C CA . ASN A 1 97 ? 15.802 -0.012 -13.962 1.00 79.19 97 ASN A CA 1
ATOM 698 C C . ASN A 1 97 ? 16.025 -1.265 -14.837 1.00 79.19 97 ASN A C 1
ATOM 700 O O . ASN A 1 97 ? 16.459 -2.319 -14.373 1.00 79.19 97 ASN A O 1
ATOM 704 N N . 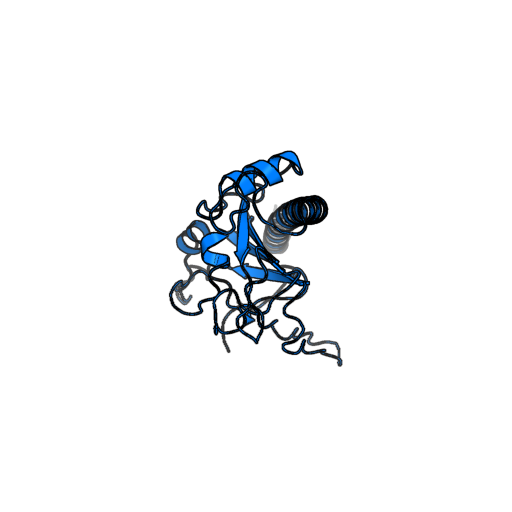SER A 1 98 ? 15.736 -1.142 -16.136 1.00 77.69 98 SER A N 1
ATOM 705 C CA . SER A 1 98 ? 15.934 -2.219 -17.121 1.00 77.69 98 SER A CA 1
ATOM 706 C C . SER A 1 98 ? 17.392 -2.656 -17.296 1.00 77.69 98 SER A C 1
ATOM 708 O O . SER A 1 98 ? 17.626 -3.768 -17.757 1.00 77.69 98 SER A O 1
ATOM 710 N N . ASN A 1 99 ? 18.350 -1.811 -16.913 1.00 80.69 99 ASN A N 1
ATOM 711 C CA . ASN A 1 99 ? 19.785 -2.080 -16.995 1.00 80.69 99 ASN A CA 1
ATOM 712 C C . ASN A 1 99 ? 20.350 -2.662 -15.693 1.00 80.69 99 ASN A C 1
ATOM 714 O O . ASN A 1 99 ? 21.561 -2.810 -15.570 1.00 80.69 99 ASN A O 1
ATOM 718 N N . ASN A 1 100 ? 19.484 -3.014 -14.735 1.00 79.00 100 ASN A N 1
ATOM 719 C CA . ASN A 1 100 ? 19.864 -3.552 -13.435 1.00 79.00 100 ASN A CA 1
ATOM 720 C C . ASN A 1 100 ? 20.576 -2.554 -12.502 1.00 79.00 100 ASN A C 1
ATOM 722 O O . ASN A 1 100 ? 21.281 -2.960 -11.578 1.00 79.00 100 ASN A O 1
ATOM 726 N N . GLU A 1 101 ? 20.374 -1.254 -12.709 1.00 85.25 10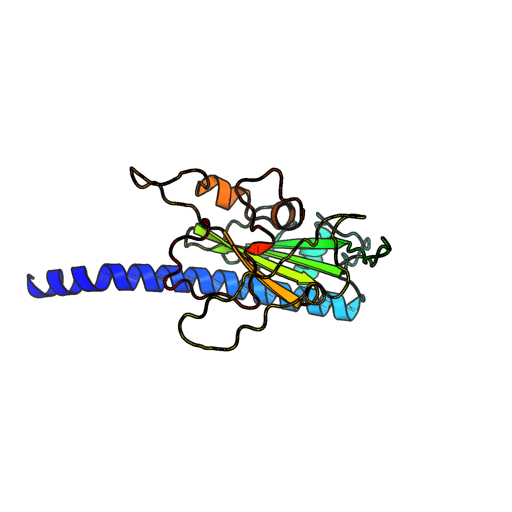1 GLU A N 1
ATOM 727 C CA . GLU A 1 101 ? 20.918 -0.209 -11.841 1.00 85.25 101 GLU A CA 1
ATOM 728 C C . GLU A 1 101 ? 19.964 0.060 -10.675 1.00 85.25 101 GLU A C 1
ATOM 730 O O . GLU A 1 101 ? 18.749 0.154 -10.873 1.00 85.25 101 GLU A O 1
ATOM 735 N N . LEU A 1 102 ? 20.518 0.172 -9.464 1.00 86.38 102 LEU A N 1
ATOM 736 C CA . LEU A 1 102 ? 19.780 0.498 -8.245 1.00 86.38 102 LEU A CA 1
ATOM 737 C C . LEU A 1 102 ? 19.437 1.994 -8.223 1.00 86.38 102 LEU A C 1
ATOM 739 O O . LEU A 1 102 ? 20.330 2.830 -8.326 1.00 86.38 102 LEU A O 1
ATOM 743 N N . LEU A 1 103 ? 18.158 2.318 -8.025 1.00 84.94 103 LEU A N 1
ATOM 744 C CA . LEU A 1 103 ? 17.636 3.692 -8.016 1.00 84.94 103 LEU A CA 1
ATOM 745 C C . LEU A 1 103 ? 17.297 4.216 -6.606 1.00 84.94 103 LEU A C 1
ATOM 747 O O . LEU A 1 103 ? 16.772 5.317 -6.456 1.00 84.94 103 LEU A O 1
ATOM 751 N N . GLY A 1 104 ? 17.584 3.434 -5.560 1.00 87.38 104 GLY A N 1
ATOM 752 C CA . GLY A 1 104 ? 17.257 3.780 -4.171 1.00 87.38 104 GLY A CA 1
ATOM 753 C C . GLY A 1 104 ? 15.801 3.481 -3.797 1.00 87.38 104 GLY A C 1
ATOM 754 O O . GLY A 1 104 ? 15.120 2.724 -4.496 1.00 87.38 104 GLY A O 1
ATOM 755 N N . CYS A 1 105 ? 15.329 4.027 -2.668 1.00 89.62 105 CYS A N 1
ATOM 756 C CA . CYS A 1 105 ? 13.979 3.790 -2.141 1.00 89.62 105 CYS A CA 1
ATOM 757 C C . CYS A 1 105 ? 12.911 4.556 -2.943 1.00 89.62 105 CYS A C 1
ATOM 759 O O . CYS A 1 105 ? 12.381 5.559 -2.478 1.00 89.62 105 CYS A O 1
ATOM 761 N N . GLN A 1 106 ? 12.577 4.094 -4.147 1.00 88.75 106 GLN A N 1
ATOM 762 C CA . GLN A 1 106 ? 11.658 4.804 -5.053 1.00 88.75 106 GLN A CA 1
ATOM 763 C C . GLN A 1 106 ? 10.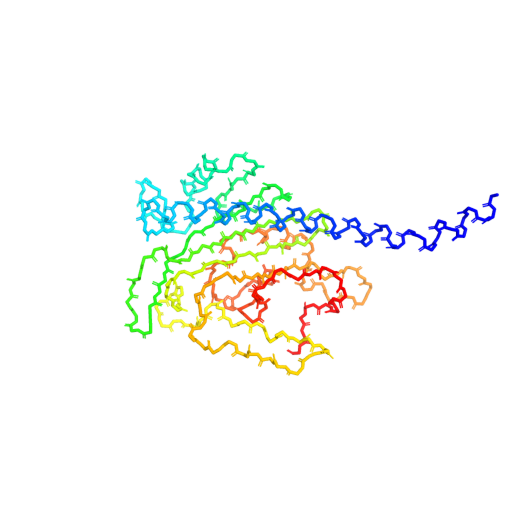230 4.252 -5.060 1.00 88.75 106 GLN A C 1
ATOM 765 O O . GLN A 1 106 ? 9.363 4.773 -5.767 1.00 88.75 106 GLN A O 1
ATOM 770 N N . ALA A 1 107 ? 9.964 3.198 -4.287 1.00 87.31 107 ALA A N 1
ATOM 771 C CA . ALA A 1 107 ? 8.632 2.637 -4.124 1.00 87.31 107 ALA A CA 1
ATOM 772 C C . ALA A 1 107 ? 8.158 2.736 -2.676 1.00 87.31 107 ALA A C 1
ATOM 774 O O . ALA A 1 107 ? 8.924 2.508 -1.744 1.00 87.31 107 ALA A O 1
ATOM 775 N N . PHE A 1 108 ? 6.871 3.012 -2.506 1.00 90.88 108 PHE A N 1
ATOM 776 C CA . PHE A 1 108 ? 6.183 3.087 -1.227 1.00 90.88 108 PHE A CA 1
ATOM 777 C C . PHE A 1 108 ? 4.931 2.213 -1.249 1.00 90.88 108 PHE A C 1
ATOM 779 O O . PHE A 1 108 ? 4.236 2.124 -2.263 1.00 90.88 108 PHE A O 1
ATOM 786 N N . PHE A 1 109 ? 4.636 1.585 -0.120 1.00 90.81 109 PHE A N 1
ATOM 787 C CA . PHE A 1 109 ? 3.480 0.728 0.080 1.00 90.81 109 PHE A CA 1
ATOM 788 C C . PHE A 1 109 ? 2.778 1.089 1.372 1.00 90.81 109 PHE A C 1
ATOM 790 O O . PHE A 1 109 ? 3.424 1.309 2.396 1.00 90.81 109 PHE A O 1
ATOM 797 N N . ALA A 1 110 ? 1.453 1.062 1.321 1.00 93.19 110 ALA A N 1
ATOM 798 C CA . ALA A 1 110 ? 0.589 1.248 2.469 1.00 93.19 110 ALA A CA 1
ATOM 799 C C . ALA A 1 110 ? -0.561 0.242 2.415 1.00 93.19 110 ALA A C 1
ATOM 801 O O . ALA A 1 110 ? -1.139 -0.007 1.355 1.00 93.19 110 ALA A O 1
ATOM 802 N N . THR A 1 111 ? -0.892 -0.339 3.564 1.00 92.94 111 THR A N 1
ATOM 803 C CA . THR A 1 111 ? -1.971 -1.322 3.691 1.00 92.94 111 THR A CA 1
ATOM 804 C C . THR A 1 111 ? -2.817 -1.040 4.921 1.00 92.94 111 THR A C 1
ATOM 806 O O . THR A 1 111 ? -2.276 -0.706 5.976 1.00 92.94 111 THR A O 1
ATOM 809 N N . ALA A 1 112 ? -4.135 -1.170 4.786 1.00 94.69 112 ALA A N 1
ATOM 810 C CA . ALA A 1 112 ? -5.076 -0.991 5.887 1.00 94.69 112 ALA A CA 1
ATOM 811 C C . ALA A 1 112 ? -6.216 -2.009 5.813 1.00 94.69 112 ALA A C 1
ATOM 813 O O . ALA A 1 112 ? -6.795 -2.249 4.749 1.00 94.69 112 ALA A O 1
ATOM 814 N N . LEU A 1 113 ? -6.557 -2.589 6.960 1.00 92.06 113 LEU A N 1
ATOM 815 C CA . LEU A 1 113 ? -7.661 -3.519 7.113 1.00 92.06 113 LEU A CA 1
ATOM 816 C C . LEU A 1 113 ? -8.945 -2.739 7.390 1.00 92.06 113 LEU A C 1
ATOM 818 O O . LEU A 1 113 ? -9.057 -2.020 8.377 1.00 92.06 113 LEU A O 1
ATOM 822 N N . SER A 1 114 ? -9.946 -2.913 6.538 1.00 90.56 114 SER A N 1
ATOM 823 C CA . SER A 1 114 ? -11.278 -2.377 6.784 1.00 90.56 114 SER A CA 1
ATOM 824 C C . SER A 1 114 ? -12.048 -3.240 7.784 1.00 90.56 114 SER A C 1
ATOM 826 O O . SER A 1 114 ? -11.943 -4.468 7.779 1.00 90.56 114 SER A O 1
ATOM 828 N N . SER A 1 115 ? -12.939 -2.615 8.557 1.00 87.44 115 SER A N 1
ATOM 829 C CA . SER A 1 115 ? -13.942 -3.312 9.376 1.00 87.44 115 SER A CA 1
ATOM 830 C C . SER A 1 115 ? -14.896 -4.194 8.551 1.00 87.44 115 SER A C 1
ATOM 832 O O . SER A 1 115 ? -15.617 -5.009 9.121 1.00 87.44 115 SER A O 1
ATOM 834 N N . SER A 1 116 ? -14.902 -4.062 7.217 1.00 82.00 116 SER A N 1
ATOM 835 C CA . SER A 1 116 ? -15.582 -4.986 6.297 1.00 82.00 116 SER A CA 1
ATOM 836 C C . SER A 1 116 ? -14.894 -6.361 6.187 1.00 82.00 116 SER A C 1
ATOM 838 O O . SER A 1 116 ? -15.494 -7.296 5.662 1.00 82.00 116 SER A O 1
ATOM 840 N N . GLY A 1 117 ? -13.646 -6.490 6.658 1.00 83.06 117 GLY A N 1
ATOM 841 C CA . GLY A 1 117 ? -12.795 -7.671 6.474 1.00 83.06 117 GLY A CA 1
ATOM 842 C C . GLY A 1 117 ? -11.934 -7.637 5.206 1.00 83.06 117 GLY A C 1
ATOM 843 O O . GLY A 1 117 ? -11.225 -8.602 4.925 1.00 83.06 117 GLY A O 1
ATOM 844 N N . SER A 1 118 ? -11.981 -6.542 4.442 1.00 85.75 118 SER A N 1
ATOM 845 C CA . SER A 1 118 ? -11.154 -6.341 3.246 1.00 85.75 118 SER A CA 1
ATOM 846 C C . SER A 1 118 ? -9.832 -5.664 3.605 1.00 85.75 118 SER A C 1
ATOM 848 O O . SER A 1 118 ? -9.830 -4.642 4.292 1.00 85.75 118 SER A O 1
ATOM 850 N N . CYS A 1 119 ? -8.713 -6.188 3.109 1.00 88.69 119 CYS A N 1
ATOM 851 C CA . CYS A 1 119 ? -7.430 -5.497 3.160 1.00 88.69 119 CYS A CA 1
ATOM 852 C C . CYS A 1 119 ? -7.262 -4.630 1.911 1.00 88.69 119 CYS A C 1
ATOM 854 O O . CYS A 1 119 ? -7.328 -5.124 0.784 1.00 88.69 119 CYS A O 1
ATOM 856 N N . TRP A 1 120 ? -7.035 -3.340 2.112 1.00 90.50 120 TRP A N 1
ATOM 857 C CA . TRP A 1 120 ? -6.779 -2.383 1.046 1.00 90.50 120 TRP A CA 1
ATOM 858 C C . TRP A 1 120 ? -5.282 -2.149 0.918 1.00 90.50 120 TRP A C 1
ATOM 860 O O . TRP A 1 120 ? -4.580 -2.024 1.921 1.00 90.50 120 TRP A O 1
ATOM 870 N N . VAL A 1 121 ? -4.801 -2.095 -0.321 1.00 89.38 121 VAL A N 1
ATOM 871 C CA . VAL A 1 121 ? -3.380 -1.969 -0.642 1.00 89.38 121 VAL A CA 1
ATOM 872 C C . VAL A 1 121 ? -3.203 -0.792 -1.585 1.00 89.38 121 VAL A C 1
ATOM 874 O O . VAL A 1 121 ? -3.831 -0.744 -2.642 1.00 89.38 121 VAL A O 1
ATOM 877 N N . ALA A 1 122 ? -2.325 0.135 -1.224 1.00 89.56 122 ALA A N 1
ATOM 878 C CA . ALA A 1 122 ? -1.805 1.128 -2.144 1.00 89.56 122 ALA A CA 1
ATOM 879 C C . ALA A 1 122 ? -0.311 0.930 -2.342 1.00 89.56 122 ALA A C 1
ATOM 881 O O . ALA A 1 122 ? 0.444 0.650 -1.407 1.00 89.56 122 ALA A O 1
ATOM 882 N N . ARG A 1 123 ? 0.106 1.143 -3.581 1.00 85.81 123 ARG A N 1
ATOM 883 C CA . ARG A 1 123 ? 1.493 1.276 -3.977 1.00 85.81 123 ARG A CA 1
ATOM 884 C C . ARG A 1 123 ? 1.675 2.620 -4.659 1.00 85.81 123 ARG A C 1
ATOM 886 O O . ARG A 1 123 ? 0.822 3.063 -5.423 1.00 85.81 123 ARG A O 1
ATOM 893 N N . PHE A 1 124 ? 2.831 3.218 -4.441 1.00 87.06 124 PHE A N 1
ATOM 894 C CA . PHE A 1 124 ? 3.316 4.345 -5.210 1.00 87.06 124 PHE A CA 1
ATOM 895 C C . PHE A 1 124 ? 4.748 4.079 -5.662 1.00 87.06 124 PHE A C 1
ATOM 897 O O . PHE A 1 124 ? 5.535 3.471 -4.940 1.00 87.06 124 PHE A O 1
ATOM 904 N N . THR A 1 125 ? 5.099 4.478 -6.878 1.00 84.19 125 THR A N 1
ATOM 905 C CA . THR A 1 125 ? 6.474 4.372 -7.381 1.00 84.19 125 THR A CA 1
ATOM 906 C C . THR A 1 125 ? 6.799 5.601 -8.202 1.00 84.19 125 THR A C 1
ATOM 908 O O . THR A 1 125 ? 6.010 5.971 -9.069 1.00 84.19 125 THR A O 1
ATOM 911 N N . VAL A 1 126 ? 7.926 6.243 -7.907 1.00 82.75 126 VAL A N 1
ATOM 912 C CA . VAL A 1 126 ? 8.377 7.439 -8.633 1.00 82.75 126 VAL A CA 1
ATOM 913 C C . VAL A 1 126 ? 9.272 7.027 -9.790 1.00 82.75 126 VAL A C 1
ATOM 915 O O . VAL A 1 126 ? 9.055 7.459 -10.921 1.00 82.75 126 VAL A O 1
ATOM 918 N N . GLU A 1 127 ? 10.213 6.124 -9.519 1.00 78.31 127 GLU A N 1
ATOM 919 C CA . GLU A 1 127 ? 11.171 5.617 -10.492 1.00 78.31 127 GLU A CA 1
ATOM 920 C C . GLU A 1 127 ? 11.434 4.119 -10.321 1.00 78.31 127 GLU A C 1
ATOM 922 O O . GLU A 1 127 ? 11.317 3.539 -9.238 1.00 78.31 127 GLU A O 1
ATOM 927 N N . GLY A 1 128 ? 11.857 3.495 -11.417 1.00 73.00 128 GLY A N 1
ATOM 928 C CA . GLY A 1 128 ? 12.234 2.091 -11.462 1.00 73.00 128 GLY A CA 1
ATOM 929 C C . GLY A 1 128 ? 11.106 1.141 -11.836 1.00 73.00 128 GLY A C 1
ATOM 930 O O . GLY A 1 128 ? 9.915 1.409 -11.703 1.00 73.00 128 GLY A O 1
ATOM 931 N N . LYS A 1 129 ? 11.522 -0.004 -12.368 1.00 69.12 129 LYS A N 1
ATOM 932 C CA . LYS A 1 129 ? 10.643 -0.994 -12.986 1.00 69.12 129 LYS A CA 1
ATOM 933 C C . LYS A 1 129 ? 10.530 -2.274 -12.167 1.00 69.12 129 LYS A C 1
ATOM 935 O O . LYS A 1 129 ? 9.518 -2.957 -12.276 1.00 69.12 129 LYS A O 1
ATOM 940 N N . PHE A 1 130 ? 11.536 -2.599 -11.357 1.00 74.44 130 PHE A N 1
ATOM 941 C CA . PHE A 1 130 ? 11.631 -3.867 -10.628 1.00 74.44 130 PHE A CA 1
ATOM 942 C C . PHE A 1 130 ? 11.966 -3.646 -9.155 1.00 74.44 130 PHE A C 1
ATOM 944 O O . PHE A 1 130 ? 12.608 -2.654 -8.837 1.00 74.44 130 PHE A O 1
ATOM 951 N N . PHE A 1 131 ? 11.572 -4.567 -8.270 1.00 74.06 131 PHE A N 1
ATOM 952 C CA . PHE A 1 131 ? 11.986 -4.557 -6.850 1.00 74.06 131 PHE A CA 1
ATOM 953 C C . PHE A 1 131 ? 13.178 -5.447 -6.546 1.00 74.06 131 PHE A C 1
ATOM 955 O O . PHE A 1 131 ? 13.689 -5.414 -5.438 1.00 74.06 131 PHE A O 1
ATOM 962 N N . ASN A 1 132 ? 13.605 -6.227 -7.531 1.00 71.44 132 ASN A N 1
ATOM 963 C CA . ASN 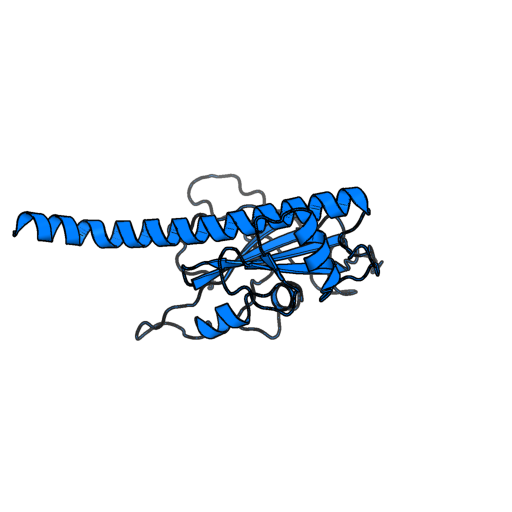A 1 132 ? 14.790 -7.054 -7.479 1.00 71.44 132 ASN A CA 1
ATOM 964 C C . ASN A 1 132 ? 15.473 -6.971 -8.847 1.00 71.44 132 ASN A C 1
ATOM 966 O O . ASN A 1 132 ? 14.814 -6.818 -9.883 1.00 71.44 132 ASN A O 1
ATOM 970 N N . ALA A 1 133 ? 16.790 -7.141 -8.842 1.00 64.69 133 ALA A N 1
ATOM 971 C CA . ALA A 1 133 ? 17.594 -7.260 -10.045 1.00 64.69 133 ALA A CA 1
ATOM 972 C C . ALA A 1 133 ? 17.023 -8.317 -11.016 1.00 64.69 133 ALA A C 1
ATOM 974 O O . ALA A 1 133 ? 16.743 -9.446 -10.609 1.00 64.69 133 ALA A O 1
ATOM 975 N N . GLY A 1 134 ? 16.810 -7.951 -12.286 1.00 59.03 134 GLY A N 1
ATOM 976 C CA . GLY A 1 134 ? 16.348 -8.865 -13.346 1.00 59.03 134 GLY A CA 1
ATOM 977 C C . GLY A 1 134 ? 14.966 -9.514 -13.151 1.00 59.03 134 GLY A C 1
ATOM 978 O O . GLY A 1 134 ? 14.664 -10.501 -13.819 1.00 59.03 134 GLY A O 1
ATOM 979 N N . SER A 1 135 ? 14.135 -9.011 -12.234 1.00 63.25 135 SER A N 1
ATOM 980 C CA . SER A 1 135 ? 12.821 -9.601 -11.923 1.00 63.25 135 SER A CA 1
ATOM 981 C C . SER A 1 135 ? 11.713 -9.160 -12.884 1.00 63.25 135 SER A C 1
ATOM 983 O O . SER A 1 135 ? 11.897 -8.272 -13.708 1.00 63.25 135 SER A O 1
ATOM 985 N N . THR A 1 136 ? 10.531 -9.773 -12.791 1.00 57.97 136 THR A N 1
ATOM 986 C CA . THR A 1 136 ? 9.325 -9.279 -13.474 1.00 57.97 136 THR A CA 1
ATOM 987 C C . THR A 1 136 ? 8.831 -7.980 -12.840 1.00 57.97 136 THR A C 1
ATOM 989 O O . THR A 1 136 ? 9.002 -7.763 -11.640 1.00 57.97 136 THR A O 1
ATOM 992 N N . ALA A 1 137 ? 8.211 -7.104 -13.641 1.00 59.31 137 ALA A N 1
ATOM 993 C CA . ALA A 1 137 ? 7.653 -5.853 -13.134 1.00 59.31 137 ALA A CA 1
ATOM 994 C C . ALA A 1 137 ? 6.616 -6.159 -12.035 1.00 59.31 137 ALA A C 1
ATOM 996 O O . ALA A 1 137 ? 5.715 -6.967 -12.262 1.00 59.31 137 ALA A O 1
ATOM 997 N N . PRO A 1 138 ? 6.708 -5.527 -10.857 1.00 59.59 138 PRO A N 1
ATOM 998 C CA . PRO A 1 138 ? 5.885 -5.892 -9.716 1.00 59.59 138 PRO A CA 1
ATOM 999 C C . PRO A 1 138 ? 4.444 -5.376 -9.814 1.00 59.59 138 PRO A C 1
ATOM 1001 O O . PRO A 1 138 ? 3.636 -5.695 -8.952 1.00 59.59 138 PRO A O 1
ATOM 1004 N N . ILE A 1 139 ? 4.110 -4.579 -10.839 1.00 58.69 139 ILE A N 1
ATOM 1005 C CA . ILE A 1 139 ? 2.726 -4.265 -11.222 1.00 58.69 139 ILE A CA 1
ATOM 1006 C C . ILE A 1 139 ? 2.563 -4.422 -12.728 1.00 58.69 139 ILE A C 1
ATOM 1008 O O . ILE A 1 139 ? 3.401 -3.969 -13.510 1.00 58.69 139 ILE A O 1
ATOM 1012 N N . VAL A 1 140 ? 1.416 -4.982 -13.096 1.00 59.84 140 VAL A N 1
ATOM 1013 C CA . VAL A 1 140 ? 0.808 -4.914 -14.420 1.00 59.84 140 VAL A CA 1
ATOM 1014 C C . VAL A 1 140 ? -0.612 -4.411 -14.180 1.00 59.84 140 VAL A C 1
ATOM 1016 O O . VAL A 1 140 ? -1.416 -5.148 -13.635 1.00 59.84 140 VAL A O 1
ATOM 1019 N N . MET A 1 141 ? -0.946 -3.159 -14.500 1.00 56.81 141 MET A N 1
ATOM 1020 C CA . MET A 1 141 ? -2.291 -2.670 -14.161 1.00 56.81 141 MET A CA 1
ATOM 1021 C C . MET A 1 141 ? -3.373 -3.538 -14.815 1.00 56.81 141 MET A C 1
ATOM 1023 O O . MET A 1 141 ? -3.306 -3.833 -16.011 1.00 56.81 141 MET A O 1
ATOM 1027 N N . ALA A 1 142 ? -4.370 -3.926 -14.020 1.00 52.47 142 ALA A N 1
ATOM 1028 C CA . ALA A 1 142 ? -5.525 -4.662 -14.495 1.00 52.47 142 ALA A CA 1
ATOM 1029 C C . ALA A 1 142 ? -6.211 -3.855 -15.608 1.00 52.47 142 ALA A C 1
ATOM 1031 O O . ALA A 1 142 ? -6.408 -2.641 -15.446 1.00 52.47 142 ALA A O 1
ATOM 1032 N N . PRO A 1 143 ? -6.633 -4.485 -16.718 1.00 53.50 143 PRO A N 1
ATOM 1033 C CA . PRO A 1 143 ? -7.470 -3.798 -17.686 1.00 53.50 143 PRO A CA 1
ATOM 1034 C C . PRO A 1 143 ? -8.737 -3.314 -16.973 1.00 53.50 143 PRO A C 1
ATOM 1036 O O . PRO A 1 143 ? -9.468 -4.088 -16.353 1.00 53.50 143 PRO A O 1
ATOM 1039 N N . ALA A 1 144 ? -8.999 -2.008 -17.030 1.00 48.34 144 ALA A N 1
ATOM 1040 C CA . ALA A 1 144 ? -10.246 -1.455 -16.532 1.00 48.34 144 ALA A CA 1
ATOM 1041 C C . ALA A 1 144 ? -11.379 -1.913 -17.461 1.00 48.34 144 ALA A C 1
ATOM 1043 O O . ALA A 1 144 ? -11.648 -1.282 -18.479 1.00 48.34 144 ALA A O 1
ATOM 1044 N N . LEU A 1 145 ? -12.032 -3.024 -17.120 1.00 44.47 145 LEU A N 1
ATOM 1045 C CA . LEU A 1 145 ? -13.277 -3.451 -17.752 1.00 44.47 145 LEU A CA 1
ATOM 1046 C C . LEU A 1 145 ? -14.384 -2.464 -17.356 1.00 44.47 145 LEU A C 1
ATOM 1048 O O . LEU A 1 145 ? -15.144 -2.692 -16.421 1.00 44.47 145 LEU A O 1
ATOM 1052 N N . ASN A 1 146 ? -14.446 -1.325 -18.043 1.00 43.12 146 ASN A N 1
ATOM 1053 C CA . ASN A 1 146 ? -15.644 -0.505 -18.075 1.00 43.12 146 ASN A CA 1
ATOM 1054 C C . ASN A 1 146 ? -16.549 -1.088 -19.164 1.00 43.12 146 ASN A C 1
ATOM 1056 O O . ASN A 1 146 ? -16.270 -0.940 -20.352 1.00 43.12 146 ASN A O 1
ATOM 1060 N N . THR A 1 147 ? -17.630 -1.759 -18.770 1.00 46.75 147 THR A N 1
ATOM 1061 C CA . THR A 1 147 ? -18.629 -2.316 -19.697 1.00 46.75 147 THR A CA 1
ATOM 1062 C C . THR A 1 147 ? -19.419 -1.245 -20.462 1.00 46.75 147 THR A C 1
ATOM 1064 O O . THR A 1 147 ? -20.289 -1.595 -21.255 1.00 46.75 147 THR A O 1
ATOM 1067 N N . GLN A 1 148 ? -19.138 0.047 -20.258 1.00 40.91 148 GLN A N 1
ATOM 1068 C CA . GLN A 1 148 ? -19.883 1.158 -20.849 1.00 40.91 148 GLN A CA 1
ATOM 1069 C C . GLN A 1 148 ? -19.045 2.241 -21.542 1.00 40.91 148 GLN A C 1
ATOM 1071 O O . GLN A 1 148 ? -19.621 3.262 -21.906 1.00 40.91 148 GLN A O 1
ATOM 1076 N N . ASN A 1 149 ? -17.736 2.083 -21.789 1.00 36.47 149 ASN A N 1
ATOM 1077 C CA . ASN A 1 149 ? -17.052 3.083 -22.622 1.00 36.47 149 ASN A CA 1
ATOM 1078 C C . ASN A 1 149 ? -15.878 2.560 -23.458 1.00 36.47 149 ASN A C 1
ATOM 1080 O O . ASN A 1 149 ? -14.912 1.987 -22.956 1.00 36.47 149 ASN A O 1
ATOM 1084 N N . VAL A 1 150 ? -15.984 2.824 -24.761 1.00 38.88 150 VAL A N 1
ATOM 1085 C CA . VAL A 1 150 ? -15.056 2.467 -25.839 1.00 38.88 15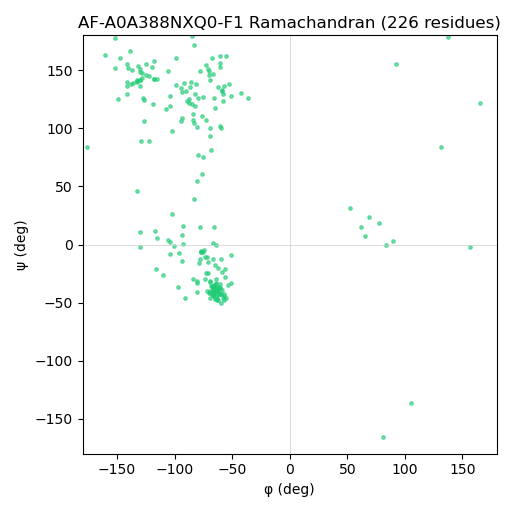0 VAL A CA 1
ATOM 1086 C C . VAL A 1 150 ? -13.881 3.449 -25.847 1.00 38.88 150 VAL A C 1
ATOM 1088 O O . VAL A 1 150 ? -13.846 4.370 -26.652 1.00 38.88 150 VAL A O 1
ATOM 1091 N N . ALA A 1 151 ? -12.945 3.278 -24.913 1.00 36.22 151 ALA A N 1
ATOM 1092 C CA . ALA A 1 151 ? -11.543 3.701 -25.035 1.00 36.22 151 ALA A CA 1
ATOM 1093 C C . ALA A 1 151 ? -10.771 3.239 -23.791 1.00 36.22 151 ALA A C 1
ATOM 1095 O O . ALA A 1 151 ? -10.601 3.982 -22.824 1.00 36.22 151 ALA A O 1
ATOM 1096 N N . ILE A 1 152 ? -10.313 1.988 -23.802 1.00 40.44 152 ILE A N 1
ATOM 1097 C CA . ILE A 1 152 ? -9.383 1.483 -22.791 1.00 40.44 152 ILE A CA 1
ATOM 1098 C C . ILE A 1 152 ? -7.978 1.878 -23.244 1.00 40.44 152 ILE A C 1
ATOM 1100 O O . ILE A 1 152 ? -7.478 1.357 -24.239 1.00 40.44 152 ILE A O 1
ATOM 1104 N N . THR A 1 153 ? -7.317 2.776 -22.517 1.00 37.81 153 THR A N 1
ATOM 1105 C CA . THR A 1 153 ? -5.861 2.899 -22.607 1.00 37.81 153 THR A CA 1
ATOM 1106 C C . THR A 1 153 ? -5.259 1.804 -21.734 1.00 37.81 153 THR A C 1
ATOM 1108 O O . THR A 1 153 ? -5.247 1.893 -20.511 1.00 37.81 153 THR A O 1
ATOM 1111 N N . THR A 1 154 ? -4.800 0.716 -22.348 1.00 40.62 154 THR A N 1
ATOM 1112 C CA . THR A 1 154 ? -3.903 -0.233 -21.682 1.00 40.62 154 THR A CA 1
ATOM 1113 C C . THR A 1 154 ? -2.600 0.489 -21.391 1.00 40.62 154 THR A C 1
ATOM 1115 O O . THR A 1 154 ? -1.927 0.944 -22.320 1.00 40.62 154 THR A O 1
ATOM 1118 N N . TRP A 1 155 ? -2.261 0.620 -20.110 1.00 44.59 155 TRP A N 1
ATOM 1119 C CA . TRP A 1 155 ? -1.011 1.246 -19.724 1.00 44.59 155 TRP A CA 1
ATOM 1120 C C . TRP A 1 155 ? 0.140 0.253 -20.073 1.00 44.59 155 TRP A C 1
ATOM 1122 O O . TRP A 1 155 ? 0.262 -0.811 -19.471 1.00 44.59 155 TRP A O 1
ATOM 1132 N N . THR A 1 156 ? 0.920 0.544 -21.126 1.00 44.81 156 THR A N 1
ATOM 1133 C CA . THR A 1 156 ? 2.154 -0.161 -21.529 1.00 44.81 156 THR A CA 1
ATOM 1134 C C . THR A 1 156 ? 3.186 -0.228 -20.392 1.00 44.81 156 THR A C 1
ATOM 1136 O O . THR A 1 156 ? 3.148 0.559 -19.453 1.00 44.81 156 THR A O 1
ATOM 1139 N N . LEU A 1 157 ? 4.175 -1.125 -20.496 1.00 42.66 157 LEU A N 1
ATOM 1140 C CA . LEU A 1 157 ? 5.258 -1.341 -19.515 1.00 42.66 157 LEU A CA 1
ATOM 1141 C C . LEU A 1 157 ? 6.044 -0.086 -19.054 1.00 42.66 157 LEU A C 1
ATOM 1143 O O . LEU A 1 157 ? 6.851 -0.200 -18.132 1.00 42.66 157 LEU A O 1
ATOM 1147 N N . LEU A 1 158 ? 5.840 1.083 -19.672 1.00 41.56 158 LEU A N 1
ATOM 1148 C CA . LEU A 1 158 ? 6.370 2.381 -19.232 1.00 41.56 158 LEU A CA 1
ATOM 1149 C C . LEU A 1 158 ? 5.617 3.004 -18.045 1.00 41.56 158 LEU A C 1
ATOM 1151 O O . LEU A 1 158 ? 6.043 4.021 -17.511 1.00 41.56 158 LEU A O 1
ATOM 1155 N N . GLN A 1 159 ? 4.508 2.410 -17.617 1.00 47.94 159 GLN A N 1
ATOM 1156 C CA . GLN A 1 159 ? 3.601 2.992 -16.627 1.00 47.94 159 GLN A CA 1
ATOM 1157 C C . GLN A 1 159 ? 3.758 2.394 -15.223 1.00 47.94 159 GLN A C 1
ATOM 1159 O O . GLN A 1 159 ? 2.843 2.416 -14.405 1.00 47.94 159 GLN A O 1
ATOM 1164 N N . ALA A 1 160 ? 4.962 1.890 -14.939 1.00 51.97 160 ALA A N 1
ATOM 1165 C CA . ALA A 1 160 ? 5.377 1.388 -13.629 1.00 51.97 160 ALA A CA 1
ATOM 1166 C C . ALA A 1 160 ? 5.473 2.486 -12.548 1.00 51.97 160 ALA A C 1
ATOM 1168 O O . ALA A 1 160 ? 5.563 2.151 -11.366 1.00 51.97 160 ALA A O 1
ATOM 1169 N N . ASN A 1 161 ? 5.424 3.760 -12.954 1.00 64.69 161 ASN A N 1
ATOM 1170 C CA . ASN A 1 161 ? 5.503 4.921 -12.077 1.00 64.69 161 ASN A CA 1
ATOM 1171 C C . ASN A 1 161 ? 4.108 5.534 -11.892 1.00 64.69 161 ASN A C 1
ATOM 1173 O O . ASN A 1 161 ? 3.409 5.818 -12.867 1.00 64.69 161 ASN A O 1
ATOM 1177 N N . GLY A 1 162 ? 3.704 5.736 -10.642 1.00 77.06 162 GLY A N 1
ATOM 1178 C CA . GLY A 1 162 ? 2.395 6.258 -10.264 1.00 77.06 162 GLY A CA 1
ATOM 1179 C C . GLY A 1 162 ? 1.766 5.526 -9.082 1.00 77.06 162 GLY A C 1
ATOM 1180 O O . GLY A 1 162 ? 2.334 4.585 -8.522 1.00 77.06 162 GLY A O 1
ATOM 1181 N N . ALA A 1 163 ? 0.581 5.994 -8.689 1.00 82.19 163 ALA A N 1
ATOM 1182 C CA . ALA A 1 163 ? -0.233 5.355 -7.665 1.00 82.19 163 ALA A CA 1
ATOM 1183 C C . ALA A 1 163 ? -1.020 4.182 -8.255 1.00 82.19 163 ALA A C 1
ATOM 1185 O O . ALA A 1 163 ? -1.584 4.281 -9.346 1.00 82.19 163 ALA A O 1
ATOM 1186 N N . ALA A 1 164 ? -1.076 3.087 -7.510 1.00 82.44 164 ALA A N 1
ATOM 1187 C CA . ALA A 1 164 ? -1.797 1.888 -7.880 1.00 82.44 164 ALA A CA 1
ATOM 1188 C C . ALA A 1 164 ? -2.477 1.283 -6.651 1.00 82.44 164 ALA A C 1
ATOM 1190 O O . ALA A 1 164 ? -1.898 1.240 -5.566 1.00 82.44 164 ALA A O 1
ATOM 1191 N N . PHE A 1 165 ? -3.699 0.796 -6.830 1.00 84.56 165 PHE A N 1
ATOM 1192 C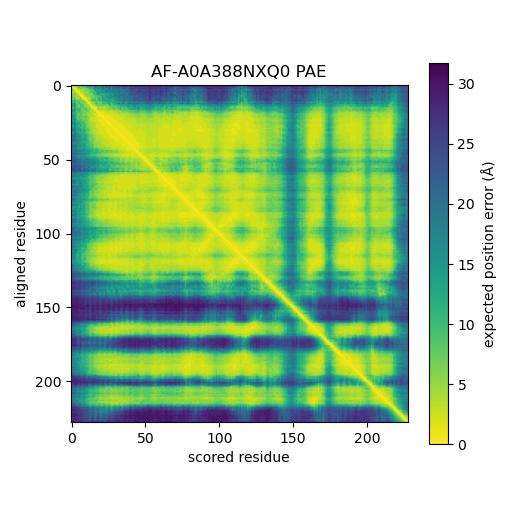 CA . PHE A 1 165 ? -4.584 0.406 -5.740 1.00 84.56 165 PHE A CA 1
ATOM 1193 C C . PHE A 1 165 ? -5.160 -0.985 -5.968 1.00 84.56 165 PHE A C 1
ATOM 1195 O O . PHE A 1 165 ? -5.605 -1.299 -7.071 1.00 84.56 165 PHE A O 1
ATOM 1202 N N . ALA A 1 166 ? -5.194 -1.800 -4.924 1.00 83.81 166 ALA A N 1
ATOM 1203 C CA . ALA A 1 166 ? -5.765 -3.138 -4.951 1.00 83.81 166 ALA A CA 1
ATOM 1204 C C . ALA A 1 166 ? -6.560 -3.419 -3.671 1.00 83.81 166 ALA A C 1
ATOM 1206 O O . ALA A 1 166 ? -6.471 -2.696 -2.674 1.00 83.81 166 ALA A O 1
ATOM 1207 N N . GLN A 1 167 ? -7.348 -4.489 -3.715 1.00 85.56 167 GLN A N 1
ATOM 1208 C CA . GLN A 1 167 ? -8.081 -5.007 -2.567 1.00 85.56 167 GLN A CA 1
ATOM 1209 C C . GLN A 1 167 ? -7.894 -6.515 -2.475 1.00 85.56 167 GLN A C 1
ATOM 1211 O O . GLN A 1 167 ? -7.926 -7.211 -3.487 1.00 85.56 167 GLN A O 1
ATOM 1216 N N . ILE A 1 168 ? -7.774 -7.012 -1.252 1.00 81.94 168 ILE A N 1
ATOM 1217 C CA . ILE A 1 168 ? -7.750 -8.434 -0.933 1.00 81.94 168 ILE A CA 1
ATOM 1218 C C . ILE A 1 168 ? -8.941 -8.686 -0.023 1.00 81.94 168 ILE A C 1
ATOM 1220 O O . ILE A 1 168 ? -9.068 -8.074 1.040 1.00 81.94 168 ILE A O 1
ATOM 1224 N N . ARG A 1 169 ? -9.842 -9.564 -0.452 1.00 78.19 169 ARG A N 1
ATOM 1225 C CA . ARG A 1 169 ? -11.027 -9.935 0.319 1.00 78.19 169 ARG A CA 1
ATOM 1226 C C . ARG A 1 169 ? -10.968 -11.410 0.648 1.00 78.19 169 ARG A C 1
ATOM 1228 O O . ARG A 1 169 ? -10.595 -12.217 -0.200 1.00 78.19 169 ARG A O 1
ATOM 1235 N N . ALA A 1 170 ? -11.422 -11.747 1.847 1.00 68.50 170 ALA A N 1
ATOM 1236 C CA . ALA A 1 170 ? -11.738 -13.125 2.161 1.00 68.50 170 ALA A CA 1
ATOM 1237 C C . ALA A 1 170 ? -12.815 -13.629 1.189 1.00 68.50 170 ALA A C 1
ATOM 1239 O O . ALA A 1 170 ? -13.837 -12.966 0.978 1.00 68.50 170 ALA A O 1
ATOM 1240 N N . ARG A 1 171 ? -12.595 -14.804 0.604 1.00 64.88 171 ARG A N 1
ATOM 1241 C CA . ARG A 1 171 ? -13.640 -15.528 -0.121 1.00 64.88 171 ARG A CA 1
ATOM 1242 C C . ARG A 1 171 ? -14.443 -16.276 0.935 1.00 64.88 171 ARG A C 1
ATOM 1244 O O . ARG A 1 171 ? -13.881 -16.984 1.760 1.00 64.88 171 ARG A O 1
ATOM 1251 N N . SER A 1 172 ? -15.735 -15.970 1.020 1.00 55.38 172 SER A N 1
ATOM 1252 C CA . SER A 1 172 ? -16.573 -16.347 2.162 1.00 55.38 172 SER A CA 1
ATOM 1253 C C . SER A 1 172 ? -16.663 -17.858 2.386 1.00 55.38 172 SER A C 1
ATOM 1255 O O . SER A 1 172 ? -16.495 -18.646 1.479 1.00 55.38 172 SER A O 1
ATOM 1257 N N . ASN A 1 173 ? -17.090 -18.207 3.585 1.00 41.78 173 ASN A N 1
ATOM 1258 C CA . ASN A 1 173 ? -17.414 -19.497 4.183 1.00 41.78 173 ASN A CA 1
ATOM 1259 C C . ASN A 1 173 ? -18.847 -19.994 3.860 1.00 41.78 173 ASN A C 1
ATOM 1261 O O . ASN A 1 173 ? -19.533 -20.546 4.722 1.00 41.78 173 ASN A O 1
ATOM 1265 N N . ALA A 1 174 ? -19.325 -19.783 2.629 1.00 41.41 174 ALA A N 1
ATOM 1266 C CA . ALA A 1 174 ? -20.541 -20.450 2.151 1.00 41.41 174 ALA A CA 1
ATOM 1267 C C . ALA A 1 174 ? -20.250 -21.938 1.875 1.00 41.41 174 ALA A C 1
ATOM 1269 O O . ALA A 1 174 ? -19.110 -22.291 1.587 1.00 41.41 174 ALA A O 1
ATOM 1270 N N . ALA A 1 175 ? -21.266 -22.807 1.944 1.00 42.97 175 ALA A N 1
ATOM 1271 C CA . ALA A 1 175 ? -21.102 -24.265 1.822 1.00 42.97 175 ALA A CA 1
ATOM 1272 C C . ALA A 1 175 ? -20.401 -24.734 0.524 1.00 42.97 175 ALA A C 1
ATOM 1274 O O . ALA A 1 175 ? -19.826 -25.816 0.526 1.00 42.97 175 ALA A O 1
ATOM 1275 N N . ASP A 1 176 ? -20.389 -23.899 -0.524 1.00 49.47 176 ASP A N 1
ATOM 1276 C CA . ASP A 1 176 ? -19.735 -24.146 -1.822 1.00 49.47 176 ASP A CA 1
ATOM 1277 C C . ASP A 1 176 ? -18.601 -23.154 -2.151 1.00 49.47 176 ASP A C 1
ATOM 1279 O O . ASP A 1 176 ? -18.152 -23.065 -3.294 1.00 49.47 176 ASP A O 1
ATOM 1283 N N . ALA A 1 177 ? -18.149 -22.346 -1.191 1.00 47.38 177 ALA A N 1
ATOM 1284 C CA . ALA A 1 177 ? -17.185 -21.294 -1.481 1.00 47.38 177 ALA A CA 1
ATOM 1285 C C . ALA A 1 177 ? -15.731 -21.730 -1.236 1.00 47.38 177 ALA A C 1
ATOM 1287 O O . ALA A 1 177 ? -15.374 -22.345 -0.231 1.00 47.38 177 ALA A O 1
ATOM 1288 N N . ASP A 1 178 ? -14.894 -21.385 -2.209 1.00 53.56 178 ASP A N 1
ATOM 1289 C CA . ASP A 1 178 ? -13.453 -21.597 -2.236 1.00 53.56 178 ASP A CA 1
ATOM 1290 C C . ASP A 1 178 ? -12.761 -20.873 -1.058 1.00 53.56 178 ASP A C 1
ATOM 1292 O O . ASP A 1 178 ? -12.564 -19.657 -1.082 1.00 53.56 178 ASP A O 1
ATOM 1296 N N . ASN A 1 179 ? -12.395 -21.631 -0.016 1.00 55.25 179 ASN A N 1
ATOM 1297 C CA . ASN A 1 179 ? -11.724 -21.154 1.206 1.00 55.25 179 ASN A CA 1
ATOM 1298 C C . ASN A 1 179 ? -10.213 -20.894 1.025 1.00 55.25 179 ASN A C 1
ATOM 1300 O O . ASN A 1 179 ? -9.483 -20.780 2.013 1.00 55.25 179 ASN A O 1
ATOM 1304 N N . THR A 1 180 ? -9.710 -20.804 -0.209 1.00 64.56 180 THR A N 1
ATOM 1305 C CA . THR A 1 180 ? -8.292 -20.499 -0.478 1.00 64.56 180 THR A CA 1
ATOM 1306 C C . THR A 1 180 ? -7.837 -19.157 0.102 1.00 64.56 180 THR A C 1
ATOM 1308 O O . THR A 1 180 ? -6.653 -19.011 0.398 1.00 64.56 180 THR A O 1
ATOM 1311 N N . GLN A 1 181 ? -8.759 -18.211 0.337 1.00 68.44 181 GLN A N 1
ATOM 1312 C CA . GLN A 1 181 ? -8.501 -16.961 1.059 1.00 68.44 181 GLN A CA 1
ATOM 1313 C C . GLN A 1 181 ? -9.417 -16.796 2.280 1.00 68.44 181 GLN A C 1
ATOM 1315 O O . GLN A 1 181 ? -10.489 -16.195 2.198 1.00 68.44 181 GLN A O 1
ATOM 1320 N N . SER A 1 182 ? -8.979 -17.310 3.432 1.00 78.31 182 SER A N 1
ATOM 1321 C CA . SER A 1 182 ? -9.667 -17.133 4.718 1.00 78.31 182 SER A CA 1
ATOM 1322 C C . SER A 1 182 ? -9.560 -15.702 5.267 1.00 78.31 182 SER A C 1
ATOM 1324 O O . SER A 1 182 ? -8.544 -15.032 5.090 1.00 78.31 182 SER A O 1
ATOM 1326 N N . LEU A 1 183 ? -10.563 -15.259 6.038 1.00 79.56 183 LEU A N 1
ATOM 1327 C CA . LEU A 1 183 ? -10.529 -13.957 6.723 1.00 79.56 183 LEU A CA 1
ATOM 1328 C C . LEU A 1 183 ? -9.319 -13.816 7.654 1.00 79.56 183 LEU A C 1
ATOM 1330 O O . LEU A 1 183 ? -8.660 -12.781 7.646 1.00 79.56 183 LEU A O 1
ATOM 1334 N N . ALA A 1 184 ? -8.997 -14.864 8.415 1.00 81.56 184 ALA A N 1
ATOM 1335 C CA . ALA A 1 184 ? -7.845 -14.862 9.313 1.00 81.56 184 ALA A CA 1
ATOM 1336 C C . ALA A 1 184 ? -6.523 -14.685 8.546 1.00 81.56 184 ALA A C 1
ATOM 1338 O O . ALA A 1 184 ? -5.648 -13.939 8.980 1.00 81.56 184 ALA A O 1
ATOM 1339 N N . GLY A 1 185 ? -6.396 -15.323 7.379 1.00 82.38 185 GLY A N 1
ATOM 1340 C CA . GLY A 1 185 ? -5.227 -15.160 6.522 1.00 82.38 185 GLY A CA 1
ATOM 1341 C C . GLY A 1 185 ? -5.144 -13.770 5.890 1.00 82.38 185 GLY A C 1
ATOM 1342 O O . GLY A 1 185 ? -4.072 -13.168 5.913 1.00 82.38 185 GLY A O 1
ATOM 1343 N N . THR A 1 186 ? -6.267 -13.206 5.425 1.00 82.69 186 THR A N 1
ATOM 1344 C CA . THR A 1 186 ? -6.313 -11.821 4.924 1.00 82.69 186 THR A CA 1
ATOM 1345 C C . THR A 1 186 ? -5.903 -10.826 6.010 1.00 82.69 186 THR A C 1
ATOM 1347 O O . THR A 1 186 ? -5.119 -9.923 5.737 1.00 82.69 186 THR A O 1
ATOM 1350 N N . GLN A 1 187 ? -6.371 -11.005 7.248 1.00 85.50 187 GLN A N 1
ATOM 1351 C CA . GLN A 1 187 ? -5.998 -10.150 8.379 1.00 85.50 187 GLN A CA 1
ATOM 1352 C C . GLN A 1 187 ? -4.508 -10.265 8.719 1.00 85.50 187 GLN A C 1
ATOM 1354 O O . GLN A 1 187 ? -3.827 -9.251 8.840 1.00 85.50 187 GLN A O 1
ATOM 1359 N N . ALA A 1 188 ? -3.974 -11.487 8.811 1.00 85.00 188 ALA A N 1
ATOM 1360 C CA . ALA A 1 188 ? -2.561 -11.711 9.120 1.00 85.00 188 ALA A CA 1
ATOM 1361 C C . ALA A 1 188 ? -1.619 -11.170 8.027 1.00 85.00 188 ALA A C 1
ATOM 1363 O O . ALA A 1 188 ? -0.518 -10.697 8.317 1.00 85.00 188 ALA A O 1
ATOM 1364 N N . ALA A 1 189 ? -2.054 -11.220 6.767 1.00 85.19 189 ALA A N 1
ATOM 1365 C CA . ALA A 1 189 ? -1.277 -10.772 5.620 1.00 85.19 189 ALA A CA 1
ATOM 1366 C C . ALA A 1 189 ? -1.532 -9.314 5.209 1.00 85.19 189 ALA A C 1
ATOM 1368 O O . ALA A 1 189 ? -0.901 -8.847 4.254 1.00 85.19 189 ALA A O 1
ATOM 1369 N N . CYS A 1 190 ? -2.406 -8.587 5.919 1.00 89.94 190 CYS A N 1
ATOM 1370 C CA . CYS A 1 190 ? -2.662 -7.168 5.677 1.00 89.94 190 CYS A CA 1
ATOM 1371 C C . CYS A 1 190 ? -1.528 -6.297 6.228 1.00 89.94 190 CYS A C 1
ATOM 1373 O O . CYS A 1 190 ? -1.703 -5.500 7.146 1.00 89.94 190 CYS A O 1
ATOM 1375 N N . ASN A 1 191 ? -0.328 -6.518 5.705 1.00 90.94 191 ASN A N 1
ATOM 1376 C CA . ASN A 1 191 ? 0.894 -5.839 6.089 1.00 90.94 191 ASN A CA 1
ATOM 1377 C C . ASN A 1 191 ? 1.695 -5.473 4.837 1.00 90.94 191 ASN A C 1
ATOM 1379 O O . ASN A 1 191 ? 1.646 -6.163 3.813 1.00 90.94 191 ASN A O 1
ATOM 1383 N N . ALA A 1 192 ? 2.451 -4.384 4.909 1.00 89.19 192 ALA A N 1
ATOM 1384 C CA . ALA A 1 192 ? 3.146 -3.865 3.741 1.00 89.19 192 ALA A CA 1
ATOM 1385 C C . ALA A 1 192 ? 4.328 -4.758 3.318 1.00 89.19 192 ALA A C 1
ATOM 1387 O O . ALA A 1 192 ? 4.682 -4.781 2.139 1.00 89.19 192 ALA A O 1
ATOM 1388 N N . ARG A 1 193 ? 4.912 -5.549 4.234 1.00 86.81 193 ARG A N 1
ATOM 1389 C CA . ARG A 1 193 ? 5.993 -6.503 3.927 1.00 86.81 193 ARG A CA 1
ATOM 1390 C C . ARG A 1 193 ? 5.540 -7.532 2.896 1.00 86.81 193 ARG A C 1
ATOM 1392 O O . ARG A 1 193 ? 6.212 -7.714 1.886 1.00 86.81 193 ARG A O 1
ATOM 1399 N N . ASN A 1 194 ? 4.392 -8.162 3.119 1.00 82.81 194 ASN A N 1
ATOM 1400 C CA . ASN A 1 194 ? 3.838 -9.162 2.213 1.00 82.81 194 ASN A CA 1
ATOM 1401 C C . ASN A 1 194 ? 3.445 -8.525 0.877 1.00 82.81 194 ASN A C 1
ATOM 1403 O O . ASN A 1 194 ? 3.761 -9.076 -0.177 1.00 82.81 194 ASN A O 1
ATOM 1407 N N . GLN A 1 195 ? 2.853 -7.325 0.918 1.00 83.44 195 GLN A N 1
ATOM 1408 C CA . GLN A 1 195 ? 2.395 -6.615 -0.281 1.00 83.44 195 GLN A CA 1
ATOM 1409 C C . GLN A 1 195 ? 3.516 -5.983 -1.130 1.00 83.44 195 GLN A C 1
ATOM 1411 O O . GLN A 1 195 ? 3.257 -5.490 -2.226 1.00 83.44 195 GLN A O 1
ATOM 1416 N N . SER A 1 196 ? 4.769 -6.036 -0.680 1.00 78.69 196 SER A N 1
ATOM 1417 C CA . SER A 1 196 ? 5.901 -5.368 -1.337 1.00 78.69 196 SER A CA 1
ATOM 1418 C C . SER A 1 196 ? 6.964 -6.318 -1.896 1.00 78.69 196 SER A C 1
ATOM 1420 O O . SER A 1 196 ? 8.000 -5.863 -2.377 1.00 78.69 196 SER A O 1
ATOM 1422 N N . THR A 1 197 ? 6.734 -7.634 -1.844 1.00 70.56 197 THR A N 1
ATOM 1423 C CA . THR A 1 197 ? 7.715 -8.643 -2.285 1.00 70.56 197 THR A CA 1
ATOM 1424 C C . THR A 1 197 ? 7.860 -8.729 -3.805 1.00 70.56 197 THR A C 1
ATOM 1426 O O . THR A 1 197 ? 8.935 -9.064 -4.288 1.00 70.56 197 THR A O 1
ATOM 1429 N N . GLY A 1 198 ? 6.806 -8.431 -4.574 1.00 57.81 198 GLY A N 1
ATOM 1430 C CA . GLY A 1 198 ? 6.829 -8.500 -6.041 1.00 57.81 198 GLY A CA 1
ATOM 1431 C C . GLY A 1 198 ? 7.024 -9.910 -6.619 1.00 57.81 198 GLY A C 1
ATOM 1432 O O . GLY A 1 198 ? 7.192 -10.047 -7.830 1.00 57.81 198 GLY A O 1
ATOM 1433 N N . VAL A 1 199 ? 7.000 -10.956 -5.782 1.00 55.16 199 VAL A N 1
ATOM 1434 C CA . VAL A 1 199 ? 7.166 -12.357 -6.188 1.00 55.16 199 VAL A CA 1
ATOM 1435 C C . VAL A 1 199 ? 5.803 -13.046 -6.175 1.00 55.16 199 VAL A C 1
ATOM 1437 O O . VAL A 1 199 ? 5.160 -13.155 -5.137 1.00 55.16 199 VAL A O 1
ATOM 1440 N N . VAL A 1 200 ? 5.378 -13.549 -7.339 1.00 48.81 200 VAL A N 1
ATOM 1441 C CA . VAL A 1 200 ? 4.089 -14.248 -7.546 1.00 48.81 200 VAL A CA 1
ATOM 1442 C C . VAL A 1 200 ? 4.014 -15.576 -6.769 1.00 48.81 200 VAL A C 1
ATOM 1444 O O . VAL A 1 200 ? 2.935 -16.110 -6.527 1.00 48.81 200 VAL A O 1
ATOM 1447 N N . ALA A 1 201 ? 5.154 -16.116 -6.336 1.00 45.03 201 ALA A N 1
ATOM 1448 C CA . ALA A 1 201 ? 5.238 -17.396 -5.649 1.00 45.03 201 ALA A CA 1
ATOM 1449 C C . ALA A 1 201 ? 5.413 -17.204 -4.133 1.00 45.03 201 ALA A C 1
ATOM 1451 O O . ALA A 1 201 ? 6.532 -16.981 -3.676 1.00 45.03 201 ALA A O 1
ATOM 1452 N N . SER A 1 202 ? 4.319 -17.294 -3.359 1.00 44.12 202 SER A N 1
ATOM 1453 C CA . SER A 1 202 ? 4.247 -18.063 -2.085 1.00 44.12 202 SER A CA 1
ATOM 1454 C C . SER A 1 202 ? 3.170 -17.636 -1.076 1.00 44.12 202 SER A C 1
ATOM 1456 O O . SER A 1 202 ? 3.041 -18.314 -0.060 1.00 44.12 202 SER A O 1
ATOM 1458 N N . SER A 1 203 ? 2.351 -16.600 -1.298 1.00 51.66 203 SER A N 1
ATOM 1459 C CA . SER A 1 203 ? 1.288 -16.283 -0.328 1.00 51.66 203 SER A CA 1
ATOM 1460 C C . SER A 1 203 ? -0.086 -16.183 -0.977 1.00 51.66 203 SER A C 1
ATOM 1462 O O . SER A 1 203 ? -0.298 -15.409 -1.903 1.00 51.66 203 SER A O 1
ATOM 1464 N N . GLN A 1 204 ? -1.028 -16.971 -0.460 1.00 60.47 204 GLN A N 1
ATOM 1465 C CA . GLN A 1 204 ? -2.443 -16.966 -0.845 1.00 60.47 204 GLN A CA 1
ATOM 1466 C C . GLN A 1 204 ? -3.150 -15.633 -0.523 1.00 60.47 204 GLN A C 1
ATOM 1468 O O . GLN A 1 204 ? -4.326 -15.498 -0.819 1.00 60.47 204 GLN A O 1
ATOM 1473 N N . TYR A 1 205 ? -2.453 -14.652 0.063 1.00 74.00 205 TYR A N 1
ATOM 1474 C CA . TYR A 1 205 ? -3.015 -13.431 0.644 1.00 74.00 205 TYR A CA 1
ATOM 1475 C C . TYR A 1 205 ? -2.250 -12.177 0.187 1.00 74.00 205 TYR A C 1
ATOM 1477 O O . TYR A 1 205 ? -1.868 -11.315 0.982 1.00 74.00 205 TYR A O 1
ATOM 1485 N N . TYR A 1 206 ? -1.986 -12.104 -1.115 1.00 75.06 206 TYR A N 1
ATOM 1486 C CA . TYR A 1 206 ? -1.251 -11.028 -1.775 1.00 75.06 206 TYR A CA 1
ATOM 1487 C C . TYR A 1 206 ? -2.034 -10.516 -2.984 1.00 75.06 206 TYR A C 1
ATOM 1489 O O . TYR A 1 206 ? -2.640 -11.314 -3.695 1.00 75.06 206 TYR A O 1
ATOM 1497 N N . ALA A 1 207 ? -2.003 -9.203 -3.217 1.00 74.81 207 ALA A N 1
ATOM 1498 C CA . ALA A 1 207 ? -2.562 -8.608 -4.425 1.00 74.81 207 ALA A CA 1
ATOM 1499 C C . ALA A 1 207 ? -1.604 -8.859 -5.591 1.00 74.81 207 ALA A C 1
ATOM 1501 O O . ALA A 1 207 ? -0.512 -8.288 -5.626 1.00 74.81 207 ALA A O 1
ATOM 1502 N N . ALA A 1 208 ? -1.994 -9.709 -6.541 1.00 70.44 208 ALA A N 1
ATOM 1503 C CA . ALA A 1 208 ? -1.131 -10.028 -7.670 1.00 70.44 208 ALA A CA 1
ATOM 1504 C C . ALA A 1 208 ? -0.815 -8.759 -8.487 1.00 70.44 208 ALA A C 1
ATOM 1506 O O . ALA A 1 208 ? -1.640 -7.842 -8.544 1.00 70.44 208 ALA A O 1
ATOM 1507 N N . PRO A 1 209 ? 0.336 -8.692 -9.188 1.00 66.88 209 PRO A N 1
ATOM 1508 C CA . PRO A 1 209 ? 0.699 -7.523 -9.989 1.00 66.88 209 PRO A CA 1
ATOM 1509 C C . PRO A 1 209 ? -0.408 -7.084 -10.953 1.00 66.88 209 PRO A C 1
ATOM 1511 O O . PRO A 1 209 ? -0.552 -5.885 -11.166 1.00 66.88 209 PRO A O 1
ATOM 1514 N N . SER A 1 210 ? -1.180 -8.049 -11.477 1.00 67.00 210 SER A N 1
ATOM 1515 C CA . SER A 1 210 ? -2.316 -7.907 -12.398 1.00 67.00 210 SER A CA 1
ATOM 1516 C C . SER A 1 210 ? -3.621 -7.399 -11.777 1.00 67.00 210 SER A C 1
ATOM 1518 O O . SER A 1 210 ? -4.583 -7.201 -12.508 1.00 67.00 210 SER A O 1
ATOM 1520 N N . GLU A 1 211 ? -3.700 -7.236 -10.455 1.00 72.94 211 GLU A N 1
ATOM 1521 C CA . GLU A 1 211 ? -4.931 -6.880 -9.726 1.00 72.94 211 GLU A CA 1
ATOM 1522 C C . GLU A 1 211 ? -4.967 -5.410 -9.286 1.00 72.94 211 GLU A C 1
ATOM 1524 O O . GLU A 1 211 ? -5.920 -4.961 -8.645 1.00 72.94 211 GLU A O 1
ATOM 1529 N N . PHE A 1 212 ? -3.937 -4.646 -9.644 1.00 74.19 212 PHE A N 1
ATOM 1530 C CA . PHE A 1 212 ? -3.832 -3.232 -9.321 1.00 74.19 212 PHE A CA 1
ATOM 1531 C C . PHE A 1 212 ? -4.551 -2.349 -10.344 1.00 74.19 212 PHE A C 1
ATOM 1533 O O . PHE A 1 212 ? -4.442 -2.540 -11.554 1.00 74.19 212 PHE A O 1
ATOM 1540 N N . TYR A 1 213 ? -5.224 -1.317 -9.847 1.00 75.12 213 TYR A N 1
ATOM 1541 C CA . TYR A 1 213 ? -5.946 -0.314 -10.622 1.00 75.12 213 TYR A CA 1
ATOM 1542 C C . TYR A 1 213 ? -5.351 1.082 -10.415 1.00 75.12 213 TYR A C 1
ATOM 1544 O O . TYR A 1 213 ? -4.739 1.363 -9.390 1.00 75.12 213 TYR A O 1
ATOM 1552 N N . SER A 1 214 ? -5.594 1.993 -11.358 1.00 74.00 214 SER A N 1
ATOM 1553 C CA . SER A 1 214 ? -5.142 3.393 -11.286 1.00 74.00 214 SER A CA 1
ATOM 1554 C C . SER A 1 214 ? -5.916 4.259 -10.280 1.00 74.00 214 SER A C 1
ATOM 1556 O O . SER A 1 214 ? -5.533 5.394 -10.010 1.00 74.00 214 SER A O 1
ATOM 1558 N N . SER A 1 215 ? -7.029 3.757 -9.742 1.00 78.31 215 SER A N 1
ATOM 1559 C CA . SER A 1 215 ? -7.852 4.428 -8.735 1.00 78.31 215 SER A CA 1
ATOM 1560 C C . SER A 1 215 ? -8.481 3.402 -7.799 1.00 78.31 215 SER A C 1
ATOM 1562 O O . SER A 1 215 ? -8.643 2.236 -8.171 1.00 78.31 215 SER A O 1
ATOM 1564 N N . TRP A 1 216 ? -8.921 3.847 -6.619 1.00 78.88 216 TRP A N 1
ATOM 1565 C CA . TRP A 1 216 ? -9.806 3.048 -5.777 1.00 78.88 216 TRP A CA 1
ATOM 1566 C C . TRP A 1 216 ? -11.035 2.594 -6.578 1.00 78.88 216 TRP A C 1
ATOM 1568 O O . TRP A 1 216 ? -11.597 3.354 -7.373 1.00 78.88 216 TRP A O 1
ATOM 1578 N N . ARG A 1 217 ? -11.432 1.334 -6.397 1.00 67.12 217 ARG A N 1
ATOM 1579 C CA . ARG A 1 217 ? -12.693 0.800 -6.915 1.00 67.12 217 ARG A CA 1
ATOM 1580 C C . ARG A 1 217 ? -13.741 0.925 -5.816 1.00 67.12 217 ARG A C 1
ATOM 1582 O O . ARG A 1 217 ? -13.484 0.526 -4.679 1.00 67.12 217 ARG A O 1
ATOM 1589 N N . ASP A 1 218 ? -14.913 1.457 -6.152 1.00 54.28 218 ASP A N 1
ATOM 1590 C CA . ASP A 1 218 ? -16.066 1.363 -5.262 1.00 54.28 218 ASP A CA 1
ATOM 1591 C C 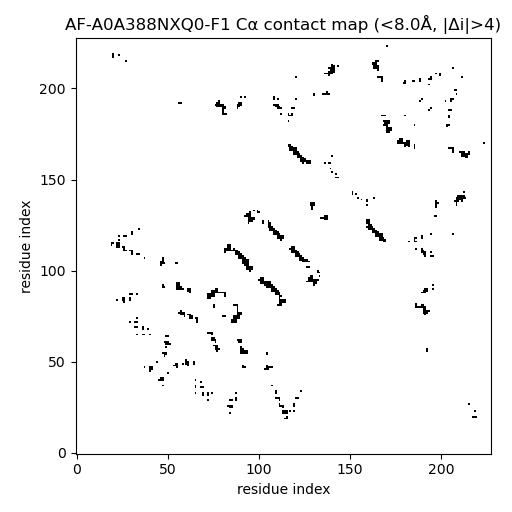. ASP A 1 218 ? -16.413 -0.121 -5.070 1.00 54.28 218 ASP A C 1
ATOM 1593 O O . ASP A 1 218 ? -16.451 -0.902 -6.022 1.00 54.28 218 ASP A O 1
ATOM 1597 N N . ALA A 1 219 ? -16.687 -0.518 -3.829 1.00 47.34 219 ALA A N 1
ATOM 1598 C CA . ALA A 1 219 ? -17.075 -1.873 -3.438 1.00 47.34 219 ALA A CA 1
ATOM 1599 C C . ALA A 1 219 ? -18.451 -2.321 -3.996 1.00 47.34 219 ALA A C 1
ATOM 1601 O O . ALA A 1 219 ? -19.020 -3.315 -3.544 1.00 47.34 219 ALA A O 1
ATOM 1602 N N . SER A 1 220 ? -18.998 -1.617 -4.989 1.00 38.38 220 SER A N 1
ATOM 1603 C CA . SER A 1 220 ? -20.216 -1.988 -5.697 1.00 38.38 220 SER A CA 1
ATOM 1604 C C . SER A 1 220 ? -19.919 -3.004 -6.803 1.00 38.38 220 SER A C 1
ATOM 1606 O O . SER A 1 220 ? -19.442 -2.652 -7.878 1.00 38.38 220 SER A O 1
ATOM 1608 N N . GLY A 1 221 ? -20.261 -4.268 -6.550 1.00 34.84 221 GLY A N 1
ATOM 1609 C CA . GLY A 1 221 ? -20.612 -5.209 -7.617 1.00 34.84 221 GLY A CA 1
ATOM 1610 C C . GLY A 1 221 ? -19.471 -5.822 -8.428 1.00 34.84 221 GLY A C 1
ATOM 1611 O O . GLY A 1 221 ? -19.742 -6.375 -9.491 1.00 34.84 221 GLY A O 1
ATOM 1612 N N . ALA A 1 222 ? -18.224 -5.803 -7.953 1.00 33.53 222 ALA A N 1
ATOM 1613 C CA . ALA A 1 222 ? -17.246 -6.744 -8.485 1.00 33.53 222 ALA A CA 1
ATOM 1614 C C . ALA A 1 222 ? -17.642 -8.150 -8.008 1.00 33.53 222 ALA A C 1
ATOM 1616 O O . ALA A 1 222 ? -17.395 -8.517 -6.856 1.00 33.53 222 ALA A O 1
ATOM 1617 N N . ALA A 1 223 ? -18.283 -8.923 -8.891 1.00 34.75 223 ALA A N 1
ATOM 1618 C CA . ALA A 1 223 ? -18.200 -10.377 -8.829 1.00 34.75 223 ALA A CA 1
ATOM 1619 C C . ALA A 1 223 ? -16.738 -10.740 -8.529 1.00 34.75 223 ALA A C 1
ATOM 1621 O O . ALA A 1 223 ? -15.830 -10.140 -9.107 1.00 34.75 223 ALA A O 1
ATOM 1622 N N . GLY A 1 224 ? -16.545 -11.610 -7.536 1.00 31.66 224 GLY A N 1
ATOM 1623 C CA . GLY A 1 224 ? -15.281 -11.821 -6.839 1.00 31.66 224 GLY A CA 1
ATOM 1624 C C . GLY A 1 224 ? -14.045 -11.716 -7.730 1.00 31.66 224 GLY A C 1
ATOM 1625 O O . GLY A 1 224 ? -13.916 -12.419 -8.727 1.00 31.66 224 GLY A O 1
ATOM 1626 N N . GLY A 1 225 ? -13.110 -10.855 -7.326 1.00 34.69 225 GLY A N 1
ATOM 1627 C CA . GLY A 1 225 ? -11.743 -10.898 -7.831 1.00 34.69 225 GLY A CA 1
ATOM 1628 C C . GLY A 1 225 ? -11.135 -12.258 -7.500 1.00 34.69 225 GLY A C 1
ATOM 1629 O O . GLY A 1 225 ? -10.906 -12.583 -6.335 1.00 34.69 225 GLY A O 1
ATOM 1630 N N . ALA A 1 226 ? -11.120 -13.137 -8.495 1.00 32.88 226 ALA A N 1
ATOM 1631 C CA . ALA A 1 226 ? -10.000 -13.930 -9.018 1.00 32.88 226 ALA A CA 1
ATOM 1632 C C . ALA A 1 226 ? -10.620 -15.026 -9.901 1.00 32.88 226 ALA A C 1
ATOM 1634 O O . ALA A 1 226 ? -11.443 -15.816 -9.426 1.00 32.88 226 ALA A O 1
ATOM 1635 N N . GLY A 1 227 ? -10.231 -15.055 -11.169 1.00 26.94 227 GLY A N 1
ATOM 1636 C CA . GLY A 1 227 ? -10.698 -16.041 -12.138 1.00 26.94 227 GLY A CA 1
ATOM 1637 C C . GLY A 1 227 ? -11.149 -15.394 -13.438 1.00 26.94 227 GLY A C 1
ATOM 1638 O O . GLY A 1 227 ? -12.334 -15.144 -13.633 1.00 26.94 227 GLY A O 1
ATOM 1639 N N . ASN A 1 228 ? -10.188 -15.130 -14.317 1.00 28.02 228 ASN A N 1
ATOM 1640 C CA . ASN A 1 228 ? -10.035 -15.994 -15.485 1.00 28.02 228 ASN A CA 1
ATOM 1641 C C . ASN A 1 228 ? -8.629 -16.584 -15.435 1.00 28.02 228 ASN A C 1
ATOM 1643 O O . ASN A 1 228 ? -7.708 -15.805 -15.096 1.00 28.02 228 ASN A O 1
#